Protein AF-A0AAW7FDL4-F1 (afdb_monomer)

Sequence (243 aa):
MKHLFMLPESLPLTRLAEEAHDAKARLVRAKDTLAQLASRPTPQVPAEYEKHTRALKAAQTGMQHASLAARRLALRQIPTALLTDTGLLSDTEYAEFERLTQPFNLCFICHAWHALNGFAAAQGVMVWLPDLHPRNVVALNRKALQAVFSNIPYKIREGRRVLSELTRHRLPLEERFGGWRPADYADALKRFPPVIRDDMRQKMNGVALILTPDSVTDSDVLSEIPQKKIVSALPTGTTVTQN

Mean predicted aligned error: 7.91 Å

Nearest PDB structures (foldseek):
  4j2c-assembly2_C  TM=4.299E-01  e=2.473E+00  Homo sapiens
  1lvf-assembly1_A  TM=3.954E-01  e=2.609E+00  Rattus norvegicus
  5f5p-assembly1_A  TM=4.008E-01  e=2.903E+00  Homo sapiens
  7pub-assembly1_Cv  TM=4.309E-01  e=3.792E+00  Trypanosoma brucei brucei

Solvent-accessible surface area (backbone atoms only — not comparable to full-atom values): 13547 Å² total; per-residue (Å²): 77,40,51,82,42,78,39,81,77,50,73,74,60,49,53,52,25,51,54,45,49,53,31,51,54,47,32,51,53,27,49,51,54,35,52,59,56,68,71,48,82,81,56,86,52,68,72,55,29,54,52,48,52,53,50,47,52,52,31,50,52,49,30,29,50,30,30,33,56,34,48,49,65,47,44,56,70,51,63,68,90,77,65,75,72,39,59,83,78,50,73,70,43,54,52,47,49,70,66,48,43,85,63,37,65,26,32,59,68,60,42,27,70,77,34,24,75,34,72,40,20,60,51,21,40,31,22,55,41,71,91,50,39,68,67,54,52,54,52,50,46,48,54,22,48,53,22,50,77,40,95,44,71,69,44,22,52,51,12,51,50,52,52,54,57,56,58,59,33,20,57,69,29,36,78,73,70,74,47,35,54,30,42,61,57,42,53,54,54,66,75,44,58,74,75,59,37,52,60,48,49,60,73,43,60,28,59,43,79,44,67,40,73,86,28,58,91,54,75,73,60,72,38,59,60,68,72,70,81,77,73,77,78,74,80,78,80,81,83,80,77,90,131

Structure (mmCIF, N/CA/C/O backbone):
data_AF-A0AAW7FDL4-F1
#
_entry.id   AF-A0AAW7FDL4-F1
#
loop_
_atom_site.group_PDB
_atom_site.id
_atom_site.type_symbol
_atom_site.label_atom_id
_atom_site.label_alt_id
_atom_site.label_comp_id
_atom_site.label_asym_id
_atom_site.label_entity_id
_atom_site.label_seq_id
_atom_site.pdbx_PDB_ins_code
_atom_site.Cartn_x
_atom_site.Cartn_y
_atom_site.Cartn_z
_atom_site.occupancy
_atom_site.B_iso_or_equiv
_atom_site.auth_seq_id
_atom_site.auth_comp_id
_atom_site.auth_asym_id
_atom_site.auth_atom_id
_atom_site.pdbx_PDB_model_num
ATOM 1 N N . MET A 1 1 ? 4.732 11.067 8.398 1.00 63.66 1 MET A N 1
ATOM 2 C CA . MET A 1 1 ? 4.148 10.225 9.461 1.00 63.66 1 MET A CA 1
ATOM 3 C C . MET A 1 1 ? 5.246 9.717 10.369 1.00 63.66 1 MET A C 1
ATOM 5 O O . MET A 1 1 ? 6.298 9.349 9.852 1.00 63.66 1 MET A O 1
ATOM 9 N N . LYS A 1 2 ? 4.996 9.670 11.683 1.00 77.81 2 LYS A N 1
ATOM 10 C CA . LYS A 1 2 ? 5.900 9.015 12.633 1.00 77.81 2 LYS A CA 1
ATOM 11 C C . LYS A 1 2 ? 5.858 7.490 12.439 1.00 77.81 2 LYS A C 1
ATOM 13 O O . LYS A 1 2 ? 4.811 6.866 12.617 1.00 77.81 2 LYS A O 1
ATOM 18 N N . HIS A 1 3 ? 6.987 6.896 12.059 1.00 79.00 3 HIS A N 1
ATOM 19 C CA . HIS A 1 3 ? 7.156 5.446 11.980 1.00 79.00 3 HIS A CA 1
ATOM 20 C C . HIS A 1 3 ? 7.884 4.982 13.243 1.00 79.00 3 HIS A C 1
ATOM 22 O O . HIS A 1 3 ? 9.109 4.967 13.302 1.00 79.00 3 HIS A O 1
ATOM 28 N N . LEU A 1 4 ? 7.107 4.740 14.298 1.00 85.69 4 LEU A N 1
ATOM 29 C CA . LEU A 1 4 ? 7.624 4.451 15.640 1.00 85.69 4 LEU A CA 1
ATOM 30 C C . LEU A 1 4 ? 7.908 2.962 15.855 1.00 85.69 4 LEU A C 1
ATOM 32 O O . LEU A 1 4 ? 8.640 2.609 16.772 1.00 85.69 4 LEU A O 1
ATOM 36 N N . PHE A 1 5 ? 7.317 2.099 15.031 1.00 87.56 5 PHE A N 1
ATOM 37 C CA . PHE A 1 5 ? 7.383 0.657 15.207 1.00 87.56 5 PHE A CA 1
ATOM 38 C C . PHE A 1 5 ? 8.380 0.073 14.221 1.00 87.56 5 PHE A C 1
ATOM 40 O O . PHE A 1 5 ? 8.205 0.199 13.010 1.00 87.56 5 PHE A O 1
ATOM 47 N N . MET A 1 6 ? 9.412 -0.578 14.743 1.00 90.25 6 MET A N 1
ATOM 48 C CA . MET A 1 6 ? 10.355 -1.336 13.937 1.00 90.25 6 MET A CA 1
ATOM 49 C C . MET A 1 6 ? 9.836 -2.763 13.784 1.00 90.25 6 MET A C 1
ATOM 51 O O . MET A 1 6 ? 9.548 -3.434 14.774 1.00 90.25 6 MET A O 1
ATOM 55 N N . LEU A 1 7 ? 9.736 -3.227 12.544 1.00 88.44 7 LEU A N 1
ATOM 56 C CA . LEU A 1 7 ? 9.449 -4.614 12.224 1.00 88.44 7 LEU A CA 1
ATOM 57 C C . LEU A 1 7 ? 10.695 -5.215 11.552 1.00 88.44 7 LEU A C 1
ATOM 59 O O . LEU A 1 7 ? 10.978 -4.868 10.400 1.00 88.44 7 LEU A O 1
ATOM 63 N N . PRO A 1 8 ? 11.465 -6.066 12.259 1.00 83.56 8 PRO A N 1
ATOM 64 C CA . PRO A 1 8 ? 12.713 -6.609 11.725 1.00 83.56 8 PRO A CA 1
ATOM 65 C C . PRO A 1 8 ? 12.451 -7.564 10.559 1.00 83.56 8 PRO A C 1
ATOM 67 O O . PRO A 1 8 ? 13.169 -7.535 9.566 1.00 83.56 8 PRO A O 1
ATOM 70 N N . GLU A 1 9 ? 11.374 -8.348 10.644 1.00 82.56 9 GLU A N 1
ATOM 71 C CA . GLU A 1 9 ? 11.020 -9.348 9.644 1.00 82.56 9 GLU A CA 1
ATOM 72 C C . GLU A 1 9 ? 9.544 -9.264 9.267 1.00 82.56 9 GLU A C 1
ATOM 74 O O . GLU A 1 9 ? 8.652 -9.158 10.111 1.00 82.56 9 GLU A O 1
ATOM 79 N N . SER A 1 10 ? 9.274 -9.332 7.966 1.00 85.62 10 SER A N 1
ATOM 80 C CA . SER A 1 10 ? 7.922 -9.398 7.427 1.00 85.62 10 SER A CA 1
ATOM 81 C C . SER A 1 10 ? 7.976 -9.954 6.018 1.00 85.62 10 SER A C 1
ATOM 83 O O . SER A 1 10 ? 8.300 -9.226 5.086 1.00 85.62 10 SER A O 1
ATOM 85 N N . LEU A 1 11 ? 7.631 -11.232 5.845 1.00 83.50 11 LEU A N 1
ATOM 86 C CA . LEU A 1 11 ? 7.670 -11.888 4.534 1.00 83.50 11 LEU A CA 1
ATOM 87 C C . LEU A 1 11 ? 6.964 -11.077 3.422 1.00 83.50 11 LEU A C 1
ATOM 89 O O . LEU A 1 11 ? 7.566 -10.912 2.363 1.00 83.50 11 LEU A O 1
ATOM 93 N N . PRO A 1 12 ? 5.753 -10.510 3.624 1.00 85.00 12 PRO A N 1
ATOM 94 C CA . PRO A 1 12 ? 5.108 -9.700 2.588 1.00 85.00 12 PRO A CA 1
ATOM 95 C C . PRO A 1 12 ? 5.883 -8.428 2.224 1.00 85.00 12 PRO A C 1
ATOM 97 O O . PRO A 1 12 ? 5.925 -8.054 1.057 1.00 85.00 12 PRO A O 1
ATOM 100 N N . LEU A 1 13 ? 6.493 -7.755 3.207 1.00 89.25 13 LEU A N 1
ATOM 101 C CA . LEU A 1 13 ? 7.270 -6.540 2.950 1.00 89.25 13 LEU A CA 1
ATOM 102 C C . LEU A 1 13 ? 8.640 -6.865 2.350 1.00 89.25 13 LEU A C 1
ATOM 104 O O . LEU A 1 13 ? 9.111 -6.112 1.506 1.00 89.25 13 LEU A O 1
ATOM 108 N N . THR A 1 14 ? 9.247 -7.991 2.733 1.00 91.31 14 THR A N 1
ATOM 109 C CA . THR A 1 14 ? 10.491 -8.494 2.139 1.00 91.31 14 THR A CA 1
ATOM 110 C C . THR A 1 14 ? 10.294 -8.830 0.666 1.00 91.31 14 THR A C 1
ATOM 112 O O . THR A 1 14 ? 11.027 -8.299 -0.157 1.00 91.31 14 THR A O 1
ATOM 115 N N . ARG A 1 15 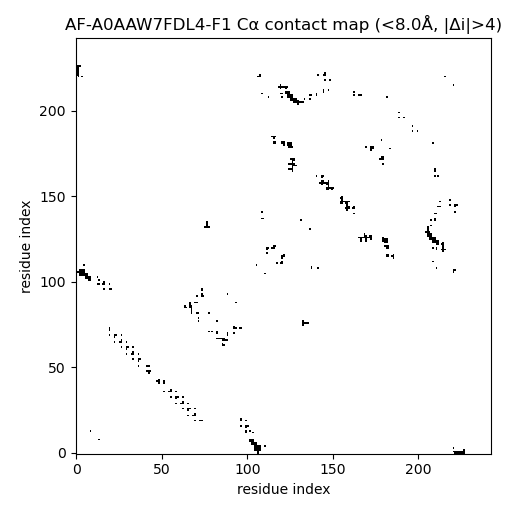? 9.248 -9.592 0.310 1.00 90.19 15 ARG A N 1
ATOM 116 C CA . ARG A 1 15 ? 8.919 -9.878 -1.099 1.00 90.19 15 ARG A CA 1
ATOM 117 C C . ARG A 1 15 ? 8.702 -8.592 -1.902 1.00 90.19 15 ARG A C 1
ATOM 119 O O . ARG A 1 15 ? 9.244 -8.437 -2.988 1.00 90.19 15 ARG A O 1
ATOM 126 N N . LEU A 1 16 ? 7.966 -7.630 -1.340 1.00 91.19 16 LEU A N 1
ATOM 127 C CA . LEU A 1 16 ? 7.751 -6.332 -1.986 1.00 91.19 16 LEU A CA 1
ATOM 128 C C . LEU A 1 16 ? 9.061 -5.537 -2.165 1.00 91.19 16 LEU A C 1
ATOM 130 O O . LEU A 1 16 ? 9.231 -4.850 -3.171 1.00 91.19 16 LEU A O 1
ATOM 134 N N . ALA A 1 17 ? 9.976 -5.605 -1.196 1.00 92.50 17 ALA A N 1
ATOM 135 C CA . ALA A 1 17 ? 11.291 -4.976 -1.280 1.00 92.50 17 ALA A CA 1
ATOM 136 C C . ALA A 1 17 ? 12.174 -5.626 -2.358 1.00 92.50 17 ALA A C 1
ATOM 138 O O . ALA A 1 17 ? 12.810 -4.911 -3.131 1.00 92.50 17 ALA A O 1
ATOM 139 N N . GLU A 1 18 ? 12.167 -6.956 -2.452 1.00 93.88 18 GLU A N 1
ATOM 140 C CA . GLU A 1 18 ? 12.860 -7.720 -3.499 1.00 93.88 18 GLU A CA 1
ATOM 141 C C . GLU A 1 18 ? 12.319 -7.365 -4.892 1.00 93.88 18 GLU A C 1
ATOM 143 O O . GLU A 1 18 ? 13.086 -6.985 -5.776 1.00 93.88 18 GLU A O 1
ATOM 148 N N . GLU A 1 19 ? 10.993 -7.356 -5.072 1.00 93.94 19 GLU A N 1
ATOM 149 C CA . GLU A 1 19 ? 10.355 -6.951 -6.332 1.00 93.94 19 GLU A CA 1
ATOM 150 C C . GLU A 1 19 ? 10.724 -5.515 -6.742 1.00 93.94 19 GLU A C 1
ATOM 152 O O . GLU A 1 19 ? 10.989 -5.239 -7.918 1.00 93.94 19 GLU A O 1
ATOM 157 N N . ALA A 1 20 ? 10.761 -4.591 -5.776 1.00 93.25 20 ALA A N 1
ATOM 158 C CA . ALA A 1 20 ? 11.174 -3.210 -6.003 1.00 93.25 20 ALA A CA 1
ATOM 159 C C . ALA A 1 20 ? 12.659 -3.110 -6.392 1.00 93.25 20 ALA A C 1
ATOM 161 O O . ALA A 1 20 ? 13.004 -2.362 -7.313 1.00 93.25 20 ALA A O 1
ATOM 162 N N . HIS A 1 21 ? 13.531 -3.882 -5.738 1.00 93.56 21 HIS A N 1
ATOM 163 C CA . HIS A 1 21 ? 14.952 -3.957 -6.069 1.00 93.56 21 HIS A CA 1
ATOM 164 C C . HIS A 1 21 ? 15.166 -4.480 -7.496 1.00 93.56 21 HIS A C 1
ATOM 166 O O . HIS A 1 21 ? 15.862 -3.844 -8.292 1.00 93.56 21 HIS A O 1
ATOM 172 N N . ASP A 1 22 ? 14.487 -5.565 -7.864 1.00 94.69 22 ASP A N 1
ATOM 173 C CA . ASP A 1 22 ? 14.553 -6.157 -9.201 1.00 94.69 22 ASP A CA 1
ATOM 174 C C . ASP A 1 22 ? 14.022 -5.217 -10.285 1.00 94.69 22 ASP A C 1
ATOM 176 O O . ASP A 1 22 ? 14.566 -5.139 -11.393 1.00 94.69 22 ASP A O 1
ATOM 180 N N . ALA A 1 23 ? 12.946 -4.482 -9.997 1.00 94.19 23 ALA A N 1
ATOM 181 C CA . ALA A 1 23 ? 12.422 -3.465 -10.901 1.00 94.19 23 ALA A CA 1
ATOM 182 C C . ALA A 1 23 ? 13.422 -2.318 -11.103 1.00 94.19 23 ALA A C 1
ATOM 184 O O . ALA A 1 23 ? 13.685 -1.936 -12.246 1.00 94.19 23 ALA A O 1
ATOM 185 N N . LYS A 1 24 ? 14.046 -1.826 -10.024 1.00 93.31 24 LYS A N 1
ATOM 186 C CA . LYS A 1 24 ? 15.094 -0.796 -10.089 1.00 93.31 24 LYS A CA 1
ATOM 187 C C . LYS A 1 24 ? 16.304 -1.285 -10.891 1.00 93.31 24 LYS A C 1
ATOM 189 O O . LYS A 1 24 ? 16.768 -0.578 -11.783 1.00 93.31 24 LYS A O 1
ATOM 194 N N . ALA A 1 25 ? 16.766 -2.511 -10.654 1.00 94.44 25 ALA A N 1
ATOM 195 C CA . ALA A 1 25 ? 17.880 -3.107 -11.389 1.00 94.44 25 ALA A CA 1
ATOM 196 C C . ALA A 1 25 ? 17.568 -3.300 -12.885 1.00 94.44 25 ALA A C 1
ATOM 198 O O . ALA A 1 25 ? 18.431 -3.088 -13.739 1.00 94.44 25 ALA A O 1
ATOM 199 N N . ARG A 1 26 ? 16.335 -3.691 -13.239 1.00 95.50 26 ARG A N 1
ATOM 200 C CA . ARG A 1 26 ? 15.886 -3.759 -14.643 1.00 95.50 26 ARG A CA 1
ATOM 201 C C . ARG A 1 26 ? 15.851 -2.382 -15.300 1.00 95.50 26 ARG A C 1
ATOM 203 O O . ARG A 1 26 ? 16.310 -2.249 -16.431 1.00 95.50 26 ARG A O 1
ATOM 210 N N . LEU A 1 27 ? 15.355 -1.370 -14.592 1.00 94.88 27 LEU A N 1
ATOM 211 C CA . LEU A 1 27 ? 15.287 0.001 -15.090 1.00 94.88 27 LEU A CA 1
ATOM 212 C C . LEU A 1 27 ? 16.680 0.580 -15.368 1.00 94.88 27 LEU A C 1
ATOM 214 O O . LEU A 1 27 ? 16.898 1.147 -16.437 1.00 94.88 27 LEU A O 1
ATOM 218 N N . VAL A 1 28 ? 17.631 0.385 -14.448 1.00 94.88 28 VAL A N 1
ATOM 219 C CA . VAL A 1 28 ? 19.031 0.809 -14.626 1.00 94.88 28 VAL A CA 1
ATOM 220 C C . VAL A 1 28 ? 19.650 0.120 -15.842 1.00 94.88 28 VAL A C 1
ATOM 222 O O . VAL A 1 28 ? 20.127 0.801 -16.743 1.00 94.88 28 VAL A O 1
ATOM 225 N N . ARG A 1 29 ? 19.532 -1.211 -15.950 1.00 96.56 29 ARG A N 1
ATOM 226 C CA . ARG A 1 29 ? 20.051 -1.956 -17.112 1.00 96.56 29 ARG A CA 1
ATOM 227 C C . ARG A 1 29 ? 19.461 -1.475 -18.439 1.00 96.56 29 ARG A C 1
ATOM 229 O O . ARG A 1 29 ? 20.189 -1.344 -19.422 1.00 96.56 29 ARG A O 1
ATOM 236 N N . ALA A 1 30 ? 18.155 -1.208 -18.483 1.00 96.56 30 ALA A N 1
ATOM 237 C CA . ALA A 1 30 ? 17.497 -0.706 -19.686 1.00 96.56 30 ALA A CA 1
ATOM 238 C C . ALA A 1 30 ? 17.975 0.710 -20.052 1.00 96.56 30 ALA A C 1
ATOM 240 O O . ALA A 1 30 ? 18.230 0.987 -21.225 1.00 96.56 30 ALA A O 1
ATOM 241 N N . LYS A 1 31 ? 18.153 1.582 -19.051 1.00 95.56 31 LYS A N 1
ATOM 242 C CA . LYS A 1 31 ? 18.704 2.931 -19.226 1.00 95.56 31 LYS A CA 1
ATOM 243 C C . LYS A 1 31 ? 20.130 2.885 -19.778 1.00 95.56 31 LYS A C 1
ATOM 245 O O . LYS A 1 31 ? 20.410 3.574 -20.756 1.00 95.56 31 LYS A O 1
ATOM 250 N N . ASP A 1 32 ? 20.992 2.052 -19.204 1.00 96.31 32 ASP A N 1
ATOM 251 C CA . ASP A 1 32 ? 22.391 1.924 -19.624 1.00 96.31 32 ASP A CA 1
ATOM 252 C C . ASP A 1 32 ? 22.498 1.353 -21.042 1.00 96.31 32 ASP A C 1
ATOM 254 O O . ASP A 1 32 ? 23.247 1.870 -21.867 1.00 96.31 32 ASP A O 1
ATOM 258 N N . THR A 1 33 ? 21.681 0.344 -21.366 1.00 96.19 33 THR A N 1
ATOM 259 C CA . THR A 1 33 ? 21.614 -0.238 -22.717 1.00 96.19 33 THR A CA 1
ATOM 260 C C . THR A 1 33 ? 21.207 0.808 -23.754 1.00 96.19 33 THR A C 1
ATOM 262 O O . THR A 1 33 ? 21.826 0.915 -24.815 1.00 96.19 33 THR A O 1
ATOM 265 N N . LEU A 1 34 ? 20.179 1.607 -23.450 1.00 96.25 34 LEU A N 1
ATOM 266 C CA . LEU A 1 34 ? 19.726 2.677 -24.333 1.00 96.25 34 LEU A CA 1
ATOM 267 C C . LEU A 1 34 ? 20.800 3.761 -24.494 1.00 96.25 34 LEU A C 1
ATOM 269 O O . LEU A 1 34 ? 21.079 4.170 -25.619 1.00 96.25 34 LEU A O 1
ATOM 273 N N . ALA A 1 35 ? 21.436 4.186 -23.399 1.00 95.44 35 ALA A N 1
ATOM 274 C CA . ALA A 1 35 ? 22.507 5.179 -23.426 1.00 95.44 35 ALA A CA 1
ATOM 275 C C . ALA A 1 35 ? 23.718 4.699 -24.243 1.00 95.44 35 ALA A C 1
ATOM 277 O O . ALA A 1 35 ? 24.251 5.453 -25.055 1.00 95.44 35 ALA A O 1
ATOM 278 N N . GLN A 1 36 ? 24.113 3.431 -24.088 1.00 95.44 36 GLN A N 1
ATOM 279 C CA . GLN A 1 36 ? 25.215 2.830 -24.837 1.00 95.44 36 GLN A CA 1
ATOM 280 C C . GLN A 1 36 ? 24.919 2.737 -26.340 1.00 95.44 36 GLN A C 1
ATOM 282 O O . GLN A 1 36 ? 25.821 2.907 -27.154 1.00 95.44 36 GLN A O 1
ATOM 287 N N . LEU A 1 37 ? 23.681 2.432 -26.738 1.00 93.88 37 LEU A N 1
ATOM 288 C CA . LEU A 1 37 ? 23.308 2.376 -28.156 1.00 93.88 37 LEU A CA 1
ATOM 289 C C . LEU A 1 37 ? 23.162 3.769 -28.775 1.00 93.88 37 LEU A C 1
ATOM 291 O O . LEU A 1 37 ? 23.524 3.948 -29.938 1.00 93.88 37 LEU A O 1
ATOM 295 N N . ALA A 1 38 ? 22.668 4.736 -28.001 1.00 92.88 38 ALA A N 1
ATOM 296 C CA . ALA A 1 38 ? 22.508 6.123 -28.427 1.00 92.88 38 ALA A CA 1
ATOM 297 C C . ALA A 1 38 ? 23.847 6.865 -28.567 1.00 92.88 38 ALA A C 1
ATOM 299 O O . ALA A 1 38 ? 23.942 7.787 -29.370 1.00 92.88 38 ALA A O 1
ATOM 300 N N . SER A 1 39 ? 24.881 6.470 -27.816 1.00 94.19 39 SER A N 1
ATOM 301 C CA . SER A 1 39 ? 26.219 7.069 -27.913 1.00 94.19 39 SER A CA 1
ATOM 302 C C . SER A 1 39 ? 27.065 6.524 -29.067 1.00 94.19 39 SER A C 1
ATOM 304 O O . SER A 1 39 ? 28.084 7.123 -29.410 1.00 94.19 39 SER A O 1
ATOM 306 N N . ARG A 1 40 ? 26.673 5.396 -29.677 1.00 92.00 40 ARG A N 1
ATOM 307 C CA . ARG A 1 40 ? 27.376 4.842 -30.842 1.00 92.00 40 ARG A CA 1
ATOM 308 C C . ARG A 1 40 ? 27.141 5.723 -32.072 1.00 92.00 40 ARG A C 1
ATOM 310 O O . ARG A 1 40 ? 26.005 6.140 -32.295 1.00 92.00 40 ARG A O 1
ATOM 317 N N . PRO A 1 41 ? 28.171 5.953 -32.905 1.00 90.06 41 PRO A N 1
ATOM 318 C CA . PRO A 1 41 ? 27.993 6.670 -34.158 1.00 90.06 41 PRO A CA 1
ATOM 319 C C . PRO A 1 41 ? 27.018 5.915 -35.067 1.00 90.06 41 PRO A C 1
ATOM 321 O O . PRO A 1 41 ? 27.071 4.687 -35.171 1.00 90.06 41 PRO A O 1
ATOM 324 N N . THR A 1 42 ? 26.131 6.658 -35.724 1.00 89.31 42 THR A N 1
ATOM 325 C CA . THR A 1 42 ? 25.159 6.101 -36.668 1.00 89.31 42 THR A CA 1
ATOM 326 C C . THR A 1 42 ? 25.893 5.508 -37.878 1.00 89.31 42 THR A C 1
ATOM 328 O O . THR A 1 42 ? 26.617 6.247 -38.553 1.00 89.31 42 THR A O 1
ATOM 331 N N . PRO A 1 43 ? 25.731 4.206 -38.185 1.00 91.12 43 PRO A N 1
ATOM 332 C CA . PRO A 1 43 ? 26.375 3.593 -39.344 1.00 91.12 43 PRO A CA 1
ATOM 333 C C . PRO A 1 43 ? 25.895 4.225 -40.654 1.00 91.12 43 PRO A C 1
ATOM 335 O O . PRO A 1 43 ? 24.708 4.513 -40.800 1.00 91.12 43 PRO A O 1
ATOM 338 N N . GLN A 1 44 ? 26.802 4.405 -41.618 1.00 89.56 44 GLN A N 1
ATOM 339 C CA . GLN A 1 44 ? 26.454 4.899 -42.960 1.00 89.56 44 GLN A CA 1
ATOM 340 C C . GLN A 1 44 ? 26.073 3.771 -43.933 1.00 89.56 44 GLN A C 1
ATOM 342 O O . GLN A 1 44 ? 25.412 4.019 -44.939 1.00 89.56 44 GLN A O 1
ATOM 347 N N . VAL A 1 45 ? 26.465 2.526 -43.638 1.00 94.38 45 VAL A N 1
ATOM 348 C CA . VAL A 1 45 ? 26.125 1.354 -44.456 1.00 94.38 45 VAL A CA 1
ATOM 349 C C . VAL A 1 45 ? 24.639 1.013 -44.264 1.00 94.38 45 VAL A C 1
ATOM 351 O O . VAL A 1 45 ? 24.235 0.785 -43.122 1.00 94.38 45 VAL A O 1
ATOM 354 N N . PRO A 1 46 ? 23.820 0.900 -45.333 1.00 90.50 46 PRO A N 1
ATOM 355 C CA . PRO A 1 46 ? 22.368 0.718 -45.210 1.00 90.50 46 PRO A CA 1
ATOM 356 C C . PRO A 1 46 ? 21.940 -0.476 -44.340 1.00 90.50 46 PRO A C 1
ATOM 358 O O . PRO A 1 46 ? 21.081 -0.339 -43.471 1.00 90.50 46 PRO A O 1
ATOM 361 N N . ALA A 1 47 ? 22.585 -1.636 -44.502 1.00 91.44 47 ALA A N 1
ATOM 362 C CA . ALA A 1 47 ? 22.270 -2.832 -43.716 1.00 91.44 47 ALA A CA 1
ATOM 363 C C . ALA A 1 47 ? 22.610 -2.672 -42.219 1.00 91.44 47 ALA A C 1
ATOM 365 O O . ALA A 1 47 ? 21.872 -3.135 -41.344 1.00 91.44 47 ALA A O 1
ATOM 366 N N . GLU A 1 48 ? 23.717 -1.997 -41.904 1.00 91.12 48 GLU A N 1
ATOM 367 C CA . GLU A 1 48 ? 24.127 -1.729 -40.521 1.00 91.12 48 GLU A CA 1
ATOM 368 C C . GLU A 1 48 ? 23.273 -0.633 -39.879 1.00 91.12 48 GLU A C 1
ATOM 370 O O . GLU A 1 48 ? 22.940 -0.730 -38.696 1.00 91.12 48 GLU A O 1
ATOM 375 N N . TYR A 1 49 ? 22.864 0.364 -40.665 1.00 92.44 49 TYR A N 1
ATOM 376 C CA . TYR A 1 49 ? 21.928 1.408 -40.265 1.00 92.44 49 TYR A CA 1
ATOM 377 C C . TYR A 1 49 ? 20.572 0.817 -39.866 1.00 92.44 49 TYR A C 1
ATOM 379 O O . TYR A 1 49 ? 20.054 1.107 -38.785 1.00 92.44 49 TYR A O 1
ATOM 387 N N . GLU A 1 50 ? 20.009 -0.077 -40.684 1.00 93.94 50 GLU A N 1
ATOM 388 C CA . GLU A 1 50 ? 18.766 -0.774 -40.343 1.00 93.94 50 GLU A CA 1
ATOM 389 C C . GLU A 1 50 ? 18.897 -1.596 -39.057 1.00 93.94 50 GLU A C 1
ATOM 391 O O . GLU A 1 50 ? 18.006 -1.589 -38.205 1.00 93.94 50 GLU A O 1
ATOM 396 N N . LYS A 1 51 ? 20.020 -2.296 -38.875 1.00 94.12 51 LYS A N 1
ATOM 397 C CA . LYS A 1 51 ? 20.270 -3.071 -37.655 1.00 94.12 51 LYS A CA 1
ATOM 398 C C . LYS A 1 51 ? 20.380 -2.166 -36.425 1.00 94.12 51 LYS A C 1
ATOM 400 O O . LYS A 1 51 ? 19.798 -2.482 -35.386 1.00 94.12 51 LYS A O 1
ATOM 405 N N . HIS A 1 52 ? 21.103 -1.051 -36.536 1.00 93.06 52 HIS A N 1
ATOM 406 C CA . HIS A 1 52 ? 21.276 -0.074 -35.457 1.00 93.06 52 HIS A CA 1
ATOM 407 C C . HIS A 1 52 ? 19.950 0.579 -35.068 1.00 93.06 52 HIS A C 1
ATOM 409 O O . HIS A 1 52 ? 19.596 0.569 -33.891 1.00 93.06 52 HIS A O 1
ATOM 415 N N . THR A 1 53 ? 19.165 1.045 -36.039 1.00 94.06 53 THR A N 1
ATOM 416 C CA . THR A 1 53 ? 17.851 1.662 -35.790 1.00 94.06 53 THR A CA 1
ATOM 417 C C . THR A 1 53 ? 16.855 0.684 -35.166 1.00 94.06 53 THR A C 1
ATOM 419 O O . THR A 1 53 ? 16.159 1.043 -34.213 1.00 94.06 53 THR A O 1
ATOM 422 N N . ARG A 1 54 ? 16.819 -0.579 -35.621 1.00 95.88 54 ARG A N 1
ATOM 423 C CA . ARG A 1 54 ? 16.009 -1.637 -34.987 1.00 95.88 54 ARG A CA 1
ATOM 424 C C . ARG A 1 54 ? 16.440 -1.889 -33.542 1.00 95.88 54 ARG A C 1
ATOM 426 O O . ARG A 1 54 ? 15.581 -1.983 -32.666 1.00 95.88 54 ARG A O 1
ATOM 433 N N . ALA A 1 55 ? 17.745 -1.962 -33.278 1.00 95.94 55 ALA A N 1
ATOM 434 C CA . ALA A 1 55 ? 18.276 -2.147 -31.928 1.00 95.94 55 ALA A CA 1
ATOM 435 C C . ALA A 1 55 ? 17.961 -0.953 -31.010 1.00 95.94 55 ALA A C 1
ATOM 437 O O . ALA A 1 55 ? 17.545 -1.154 -29.870 1.00 95.94 55 ALA A O 1
ATOM 438 N N . LEU A 1 56 ? 18.091 0.279 -31.513 1.00 96.38 56 LEU A N 1
ATOM 439 C CA . LEU A 1 56 ? 17.747 1.499 -30.782 1.00 96.38 56 LEU A CA 1
ATOM 440 C C . LEU A 1 56 ? 16.257 1.517 -30.415 1.00 96.38 56 LEU A C 1
ATOM 442 O O . LEU A 1 56 ? 15.913 1.742 -29.256 1.00 96.38 56 LEU A O 1
ATOM 446 N N . LYS A 1 57 ? 15.376 1.211 -31.376 1.00 96.44 57 LYS A N 1
ATOM 447 C CA . LYS A 1 57 ? 13.927 1.131 -31.144 1.00 96.44 57 LYS A CA 1
ATOM 448 C C . LYS A 1 57 ? 13.583 0.061 -30.107 1.00 96.44 57 LYS A C 1
ATOM 450 O O . LYS A 1 57 ? 12.804 0.321 -29.196 1.00 96.44 57 LYS A O 1
ATOM 455 N N . ALA A 1 58 ? 14.196 -1.120 -30.200 1.00 96.88 58 ALA A N 1
ATOM 456 C CA . ALA A 1 58 ? 14.002 -2.186 -29.220 1.00 96.88 58 ALA A CA 1
ATOM 457 C C . ALA A 1 58 ? 14.461 -1.767 -27.811 1.00 96.88 58 ALA A C 1
ATOM 459 O O . ALA A 1 58 ? 13.756 -2.028 -26.837 1.00 96.88 58 ALA A O 1
ATOM 460 N N . ALA A 1 59 ? 15.596 -1.071 -27.695 1.00 96.88 59 ALA A N 1
ATOM 461 C CA . ALA A 1 59 ? 16.086 -0.551 -26.420 1.00 96.88 59 ALA A CA 1
ATOM 462 C C . ALA A 1 59 ? 15.166 0.534 -25.833 1.00 96.88 59 ALA A C 1
ATOM 464 O O . ALA A 1 59 ? 14.912 0.530 -24.629 1.00 96.88 59 ALA A O 1
ATOM 465 N N . GLN A 1 60 ? 14.608 1.416 -26.670 1.00 96.81 60 GLN A N 1
ATOM 466 C CA . GLN A 1 60 ? 13.606 2.404 -26.252 1.00 96.81 60 GLN A CA 1
ATOM 467 C C . GLN A 1 60 ? 12.343 1.726 -25.711 1.00 96.81 60 GLN A C 1
ATOM 469 O O . GLN A 1 60 ? 11.897 2.049 -24.613 1.00 96.81 60 GLN A O 1
ATOM 474 N N . THR A 1 61 ? 11.798 0.746 -26.435 1.00 96.31 61 THR A N 1
ATOM 475 C CA . THR A 1 61 ? 10.631 -0.025 -25.982 1.00 96.31 61 THR A CA 1
ATOM 476 C C . THR A 1 61 ? 10.932 -0.804 -24.697 1.00 96.31 61 THR A C 1
ATOM 478 O O . THR A 1 61 ? 10.126 -0.804 -23.769 1.00 96.31 61 THR A O 1
ATOM 481 N N . GLY A 1 62 ? 12.119 -1.408 -24.582 1.00 96.44 62 GLY A N 1
ATOM 482 C CA . GLY A 1 62 ? 12.563 -2.074 -23.355 1.00 96.44 62 GLY A CA 1
ATOM 483 C C . GLY A 1 62 ? 12.629 -1.126 -22.153 1.00 96.44 62 GLY A C 1
ATOM 484 O O . GLY A 1 62 ? 12.161 -1.474 -21.069 1.00 96.44 62 GLY A O 1
ATOM 485 N N . MET A 1 63 ? 13.140 0.092 -22.353 1.00 96.94 63 MET A N 1
ATOM 486 C CA . MET A 1 63 ? 13.156 1.141 -21.332 1.00 96.94 63 MET A CA 1
ATOM 487 C C . MET A 1 63 ? 11.737 1.560 -20.930 1.00 96.94 63 MET A C 1
ATOM 489 O O . MET A 1 63 ? 11.436 1.591 -19.740 1.00 96.94 63 MET A O 1
ATOM 493 N N . GLN A 1 64 ? 10.842 1.780 -21.896 1.00 96.69 64 GLN A N 1
ATOM 494 C CA . GLN A 1 64 ? 9.436 2.115 -21.641 1.00 96.69 64 GLN A CA 1
ATOM 495 C C . GLN A 1 64 ? 8.726 1.040 -20.804 1.00 96.69 64 GLN A C 1
ATOM 497 O O . GLN A 1 64 ? 8.033 1.361 -19.836 1.00 96.69 64 GLN A O 1
ATOM 502 N N . HIS A 1 65 ? 8.930 -0.241 -21.126 1.00 96.19 65 HIS A N 1
ATOM 503 C CA . HIS A 1 65 ? 8.370 -1.350 -20.352 1.00 96.19 65 HIS A CA 1
ATOM 504 C C . HIS A 1 65 ? 8.948 -1.429 -18.936 1.00 96.19 65 HIS A C 1
ATOM 506 O O . HIS A 1 65 ? 8.193 -1.634 -17.982 1.00 96.19 65 HIS A O 1
ATOM 512 N N . ALA A 1 66 ? 10.264 -1.249 -18.782 1.00 96.62 66 ALA A N 1
ATOM 513 C CA . ALA A 1 66 ? 10.914 -1.252 -17.474 1.00 96.62 66 ALA A CA 1
ATOM 514 C C . ALA A 1 66 ? 10.415 -0.095 -16.592 1.00 96.62 66 ALA A C 1
ATOM 516 O O . ALA A 1 66 ? 10.089 -0.316 -15.424 1.00 96.62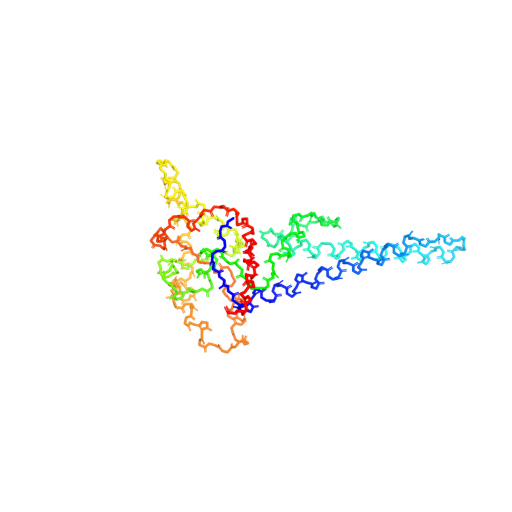 66 ALA A O 1
ATOM 517 N N . SER A 1 67 ? 10.285 1.108 -17.158 1.00 96.56 67 SER A N 1
ATOM 518 C CA . SER A 1 67 ? 9.732 2.279 -16.472 1.00 96.56 67 SER A CA 1
ATOM 519 C C . SER A 1 67 ? 8.297 2.045 -16.025 1.00 96.56 67 SER A C 1
ATOM 521 O O . SER A 1 67 ? 7.973 2.255 -14.859 1.00 96.56 67 SER A O 1
ATOM 523 N N . LEU A 1 68 ? 7.439 1.542 -16.916 1.00 95.94 68 LEU A N 1
ATOM 524 C CA . LEU A 1 68 ? 6.040 1.277 -16.593 1.00 95.94 68 LEU A CA 1
ATOM 525 C C . LEU A 1 68 ? 5.894 0.230 -15.477 1.00 95.94 68 LEU A C 1
ATOM 527 O O . LEU A 1 68 ? 5.081 0.397 -14.566 1.00 95.94 68 LEU A O 1
ATOM 531 N N . ALA A 1 69 ? 6.692 -0.840 -15.523 1.00 94.75 69 ALA A N 1
ATOM 532 C CA . ALA A 1 69 ? 6.704 -1.867 -14.486 1.00 94.75 69 ALA A CA 1
ATOM 533 C C . ALA A 1 69 ? 7.161 -1.305 -13.128 1.00 94.75 69 ALA A C 1
ATOM 535 O O . ALA A 1 69 ? 6.504 -1.538 -12.114 1.00 94.75 69 ALA A O 1
ATOM 536 N N . ALA A 1 70 ? 8.240 -0.515 -13.110 1.00 95.50 70 ALA A N 1
ATOM 537 C CA . ALA A 1 70 ? 8.732 0.137 -11.900 1.00 95.50 70 ALA A CA 1
ATOM 538 C C . ALA A 1 70 ? 7.702 1.133 -11.333 1.00 95.50 70 ALA A C 1
ATOM 540 O O . ALA A 1 70 ? 7.378 1.089 -10.145 1.00 95.50 70 ALA A O 1
ATOM 541 N N . ARG A 1 71 ? 7.099 1.968 -12.184 1.00 95.81 71 ARG A N 1
ATOM 542 C CA . ARG A 1 71 ? 6.041 2.916 -11.806 1.00 95.81 71 ARG A CA 1
ATOM 543 C C . ARG A 1 71 ? 4.849 2.231 -11.145 1.00 95.81 71 ARG A C 1
ATOM 545 O O . ARG A 1 71 ? 4.363 2.705 -10.121 1.00 95.81 71 ARG A O 1
ATOM 552 N N . ARG A 1 72 ? 4.404 1.090 -11.678 1.00 94.88 72 ARG A N 1
ATOM 553 C CA . ARG A 1 72 ? 3.304 0.303 -11.092 1.00 94.88 72 ARG A CA 1
ATOM 554 C C . ARG A 1 72 ? 3.614 -0.195 -9.681 1.00 94.88 72 ARG A C 1
ATOM 556 O O . ARG A 1 72 ? 2.715 -0.211 -8.849 1.00 94.88 72 ARG A O 1
ATOM 563 N N . LEU A 1 73 ? 4.868 -0.539 -9.385 1.00 94.00 73 LEU A N 1
ATOM 564 C CA . LEU A 1 73 ? 5.290 -0.915 -8.029 1.00 94.00 73 LEU A CA 1
ATOM 565 C C . LEU A 1 73 ? 5.381 0.299 -7.089 1.00 94.00 73 LEU A C 1
ATOM 567 O O . LEU A 1 73 ? 4.901 0.251 -5.949 1.00 94.00 73 LEU A O 1
ATOM 571 N N . ALA A 1 74 ? 5.957 1.406 -7.568 1.00 93.75 74 ALA A N 1
ATOM 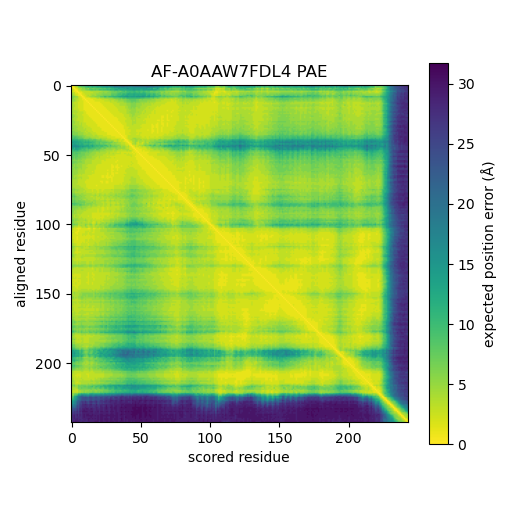572 C CA . ALA A 1 74 ? 6.076 2.647 -6.802 1.00 93.75 74 ALA A CA 1
ATOM 573 C C . ALA A 1 74 ? 4.696 3.221 -6.432 1.00 93.75 74 ALA A C 1
ATOM 575 O O . ALA A 1 74 ? 4.459 3.611 -5.288 1.00 93.75 74 ALA A O 1
ATOM 576 N N . LEU A 1 75 ? 3.760 3.198 -7.384 1.00 93.94 75 LEU A N 1
ATOM 577 C CA . LEU A 1 75 ? 2.404 3.731 -7.266 1.00 93.94 75 LEU A CA 1
ATOM 578 C C . LEU A 1 75 ? 1.342 2.638 -7.106 1.00 93.94 75 LEU A C 1
ATOM 580 O O . LEU A 1 75 ? 0.199 2.836 -7.502 1.00 93.94 75 LEU A O 1
ATOM 584 N N . ARG A 1 76 ? 1.688 1.508 -6.484 1.00 92.00 76 ARG A N 1
ATOM 585 C CA . ARG A 1 76 ? 0.807 0.336 -6.280 1.00 92.00 76 ARG A CA 1
ATOM 586 C C . ARG A 1 76 ? -0.571 0.634 -5.678 1.00 92.00 76 ARG A C 1
ATOM 588 O O . ARG A 1 76 ? -1.505 -0.135 -5.858 1.00 92.00 76 ARG A O 1
ATOM 595 N N . GLN A 1 77 ? -0.718 1.759 -4.976 1.00 91.81 77 GLN A N 1
ATOM 596 C CA . GLN A 1 77 ? -2.008 2.233 -4.470 1.00 91.81 77 GLN A CA 1
ATOM 597 C C . GLN A 1 77 ? -2.964 2.793 -5.533 1.00 91.81 77 GLN A C 1
ATOM 599 O O . GLN A 1 77 ? -4.114 3.089 -5.207 1.00 91.81 77 GLN A O 1
ATOM 604 N N . ILE A 1 78 ? -2.483 3.003 -6.756 1.00 92.75 78 ILE A N 1
ATOM 605 C CA . ILE A 1 78 ? -3.236 3.524 -7.893 1.00 92.75 78 ILE A CA 1
ATOM 606 C C . ILE A 1 78 ? -3.601 2.344 -8.805 1.00 92.75 78 ILE A C 1
ATOM 608 O O . ILE A 1 78 ? -2.729 1.525 -9.108 1.00 92.75 78 ILE A O 1
ATOM 612 N N . PRO A 1 79 ? -4.857 2.249 -9.279 1.00 90.19 79 PRO A N 1
ATOM 613 C CA . PRO A 1 79 ? -5.257 1.229 -10.240 1.00 90.19 79 PRO A CA 1
ATOM 614 C C . PRO A 1 79 ? -4.347 1.199 -11.471 1.00 90.19 79 PRO A C 1
ATOM 616 O O . PRO A 1 79 ? -4.084 2.229 -12.091 1.00 90.19 79 PRO A O 1
ATOM 619 N N . THR A 1 80 ? -3.915 0.002 -11.873 1.00 90.12 80 THR A N 1
ATOM 620 C CA . THR A 1 80 ? -2.975 -0.196 -12.988 1.00 90.12 80 THR A CA 1
ATOM 621 C C . THR A 1 80 ? -3.462 0.414 -14.305 1.00 90.12 80 THR A C 1
ATOM 623 O O . THR A 1 80 ? -2.644 0.885 -15.089 1.00 90.12 80 THR A O 1
ATOM 626 N N . ALA A 1 81 ? -4.780 0.454 -14.527 1.00 91.00 81 ALA A N 1
ATOM 627 C CA . ALA A 1 81 ? -5.397 1.059 -15.708 1.00 91.00 81 ALA A CA 1
ATOM 628 C C . ALA A 1 81 ? -5.141 2.574 -15.831 1.00 91.00 81 ALA A C 1
ATOM 630 O O . ALA A 1 81 ? -5.165 3.105 -16.936 1.00 91.00 81 ALA A O 1
ATOM 631 N N . LEU A 1 82 ? -4.871 3.263 -14.717 1.00 93.31 82 LEU A N 1
ATOM 632 C CA . LEU A 1 82 ? -4.560 4.697 -14.695 1.00 93.31 82 LEU A CA 1
ATOM 633 C C . LEU A 1 82 ? -3.059 4.980 -14.859 1.00 93.31 82 LEU A C 1
ATOM 635 O O . LEU A 1 82 ? -2.665 6.125 -15.061 1.00 93.31 82 LEU A O 1
ATOM 639 N N . LEU A 1 83 ? -2.212 3.952 -14.766 1.00 93.69 83 LEU A N 1
ATOM 640 C CA . LEU A 1 83 ? -0.762 4.065 -14.902 1.00 93.69 83 LEU A CA 1
ATOM 641 C C . LEU A 1 83 ? -0.357 3.651 -16.316 1.00 93.69 83 LEU A C 1
ATOM 643 O O . LEU A 1 83 ? -0.055 2.482 -16.566 1.00 93.69 83 LEU A O 1
ATOM 647 N N . THR A 1 84 ? -0.379 4.617 -17.234 1.00 93.19 84 THR A N 1
ATOM 648 C CA . THR A 1 84 ? -0.044 4.429 -18.657 1.00 93.19 84 THR A CA 1
ATOM 649 C C . THR A 1 84 ? 1.253 5.113 -19.078 1.00 93.19 84 THR A C 1
ATOM 651 O O . THR A 1 84 ? 1.807 4.761 -20.115 1.00 93.19 84 THR A O 1
ATOM 654 N N . ASP A 1 85 ? 1.760 6.056 -18.282 1.00 93.44 85 ASP A N 1
ATOM 655 C CA . ASP A 1 85 ? 2.989 6.777 -18.599 1.00 93.44 85 ASP A CA 1
ATOM 656 C C . ASP A 1 85 ? 4.211 5.841 -18.556 1.00 93.44 85 ASP A C 1
ATOM 658 O O . ASP A 1 85 ? 4.458 5.152 -17.560 1.00 93.44 85 ASP A O 1
ATOM 662 N N . THR A 1 86 ? 4.991 5.856 -19.635 1.00 93.31 86 THR A N 1
ATOM 663 C CA . THR A 1 86 ? 6.210 5.061 -19.839 1.00 93.31 86 THR A CA 1
ATOM 664 C C . THR A 1 86 ? 7.496 5.886 -19.739 1.00 93.31 86 THR A C 1
ATOM 666 O O . THR A 1 86 ? 8.577 5.372 -20.035 1.00 93.31 86 THR A O 1
ATOM 669 N N . GLY A 1 87 ? 7.392 7.173 -19.398 1.00 91.50 87 GLY A N 1
ATOM 670 C CA . GLY A 1 87 ? 8.526 8.068 -19.201 1.00 91.50 87 GLY A CA 1
ATOM 671 C C . GLY A 1 87 ? 9.417 7.673 -18.021 1.00 91.50 87 GLY A C 1
ATOM 672 O O . GLY A 1 87 ? 9.203 6.668 -17.346 1.00 91.50 87 GLY A O 1
ATOM 673 N N . LEU A 1 88 ? 10.443 8.484 -17.764 1.00 90.69 88 LEU A N 1
ATOM 674 C CA . LEU A 1 88 ? 11.302 8.302 -16.594 1.00 90.69 88 LEU A CA 1
ATOM 675 C C . LEU A 1 88 ? 10.494 8.420 -15.299 1.00 90.69 88 LEU A C 1
ATOM 677 O O . LEU A 1 88 ? 9.519 9.171 -15.229 1.00 90.69 88 LEU A O 1
ATOM 681 N N . LEU A 1 89 ? 10.931 7.689 -14.275 1.00 93.69 89 LEU A N 1
ATOM 682 C CA . LEU A 1 89 ? 10.356 7.809 -12.942 1.00 93.69 89 LEU A CA 1
ATOM 683 C C . LEU A 1 89 ? 10.679 9.180 -12.339 1.00 93.69 89 LEU A C 1
ATOM 685 O O . LEU A 1 89 ? 11.790 9.688 -12.508 1.00 93.69 89 LEU A O 1
ATOM 689 N N . SER A 1 90 ? 9.722 9.748 -11.612 1.00 93.81 90 SER A N 1
ATOM 690 C CA . SER A 1 90 ? 9.934 10.950 -10.809 1.00 93.81 90 SER A CA 1
ATOM 691 C C . SER A 1 90 ? 10.753 10.642 -9.551 1.00 93.81 90 SER A C 1
ATOM 693 O O . SER A 1 90 ? 10.802 9.506 -9.071 1.00 93.81 90 SER A O 1
ATOM 695 N N . ASP A 1 91 ? 11.327 11.678 -8.938 1.00 92.50 91 ASP A N 1
ATOM 696 C CA . ASP A 1 91 ? 12.036 11.543 -7.658 1.00 92.50 91 ASP A CA 1
ATOM 697 C C . ASP A 1 91 ? 11.132 10.981 -6.552 1.00 92.50 91 ASP A C 1
ATOM 699 O O . ASP A 1 91 ? 11.574 10.222 -5.690 1.00 92.50 91 ASP A O 1
ATOM 703 N N . THR A 1 92 ? 9.838 11.316 -6.592 1.00 92.00 92 THR A N 1
ATOM 704 C CA . THR A 1 92 ? 8.849 10.798 -5.643 1.00 92.00 92 THR A CA 1
ATOM 705 C C . THR A 1 92 ? 8.599 9.306 -5.837 1.00 92.00 92 THR A C 1
ATOM 707 O O . THR A 1 92 ? 8.461 8.597 -4.843 1.00 92.00 92 THR A O 1
ATOM 710 N N . GLU A 1 93 ? 8.586 8.814 -7.078 1.00 94.00 93 GLU A N 1
ATOM 711 C CA . GLU A 1 93 ? 8.460 7.386 -7.387 1.00 94.00 93 GLU A CA 1
ATOM 712 C C . GLU A 1 93 ? 9.700 6.612 -6.934 1.00 94.00 93 GLU A C 1
ATOM 714 O O . GLU A 1 93 ? 9.569 5.583 -6.270 1.00 94.00 93 GLU A O 1
ATOM 719 N N . TYR A 1 94 ? 10.901 7.137 -7.195 1.00 91.50 94 TYR A N 1
ATOM 720 C CA . TYR A 1 94 ? 12.142 6.542 -6.688 1.00 91.50 94 TYR A CA 1
ATOM 721 C C . TYR A 1 94 ? 12.185 6.499 -5.159 1.00 91.50 94 TYR A C 1
ATOM 723 O O . TYR A 1 94 ? 12.581 5.486 -4.580 1.00 91.50 94 TYR A O 1
ATOM 731 N N . ALA A 1 95 ? 11.730 7.562 -4.493 1.00 90.88 95 ALA A N 1
ATOM 732 C CA . ALA A 1 95 ? 11.684 7.619 -3.037 1.00 90.88 95 ALA A CA 1
ATOM 733 C C . ALA A 1 95 ? 10.758 6.554 -2.419 1.00 90.88 95 ALA A C 1
ATOM 735 O O . ALA A 1 95 ? 10.959 6.187 -1.261 1.00 90.88 95 ALA A O 1
ATOM 736 N N . GLU A 1 96 ? 9.757 6.035 -3.144 1.00 90.44 96 GLU A N 1
ATOM 737 C CA . GLU A 1 96 ? 8.930 4.926 -2.646 1.00 90.44 96 GLU A CA 1
ATOM 738 C C . GLU A 1 96 ? 9.708 3.602 -2.580 1.00 90.44 96 GLU A C 1
ATOM 740 O O . GLU A 1 96 ? 9.425 2.797 -1.694 1.00 90.44 96 GLU A O 1
ATOM 745 N N . PHE A 1 97 ? 10.705 3.382 -3.446 1.00 88.81 97 PHE A N 1
ATOM 746 C CA . PHE A 1 97 ? 11.561 2.190 -3.376 1.00 88.81 97 PHE A CA 1
ATOM 747 C C . PHE A 1 97 ? 12.519 2.239 -2.190 1.00 88.81 97 PHE A C 1
ATOM 749 O O . PHE A 1 97 ? 12.676 1.246 -1.489 1.00 88.81 97 PHE A O 1
ATOM 756 N N . GLU A 1 98 ? 13.099 3.405 -1.905 1.00 84.31 98 GLU A N 1
ATOM 757 C CA . GLU A 1 98 ? 14.022 3.575 -0.772 1.00 84.31 98 GLU A CA 1
ATOM 758 C C . GLU A 1 98 ? 13.339 3.327 0.587 1.00 84.31 98 GLU A C 1
ATOM 760 O O . GLU A 1 98 ? 13.985 2.950 1.566 1.00 84.31 98 GLU A O 1
ATOM 765 N N . ARG A 1 99 ? 12.010 3.487 0.655 1.00 82.81 99 ARG A N 1
ATOM 766 C CA . ARG A 1 99 ? 11.206 3.173 1.850 1.00 82.81 99 ARG A CA 1
ATOM 767 C C . ARG A 1 99 ? 10.984 1.676 2.064 1.00 82.81 99 ARG A C 1
ATOM 769 O O . ARG A 1 99 ? 10.559 1.290 3.150 1.00 82.81 99 ARG A O 1
ATOM 776 N N . LEU A 1 100 ? 11.228 0.845 1.053 1.00 84.94 100 LEU A N 1
ATOM 777 C CA . LEU A 1 100 ? 11.095 -0.611 1.117 1.00 84.94 100 LEU A CA 1
ATOM 778 C C . LEU A 1 100 ? 12.435 -1.243 1.501 1.00 84.94 100 LEU A C 1
ATOM 780 O O . LEU A 1 100 ? 12.951 -2.113 0.810 1.00 84.94 100 LEU A O 1
ATOM 784 N N . THR A 1 101 ? 13.019 -0.776 2.599 1.00 83.31 101 THR A N 1
ATOM 785 C CA . THR A 1 101 ? 14.307 -1.256 3.103 1.00 83.31 101 THR A CA 1
ATOM 786 C C . THR A 1 101 ? 14.150 -1.767 4.527 1.00 83.31 101 THR A C 1
ATOM 788 O O . THR A 1 101 ? 13.381 -1.221 5.321 1.00 83.31 101 THR A O 1
ATOM 791 N N . GLN A 1 102 ? 14.846 -2.861 4.837 1.00 82.19 102 GLN A N 1
ATOM 792 C CA . GLN A 1 102 ? 14.885 -3.411 6.187 1.00 82.19 102 GLN A CA 1
ATOM 793 C C . GLN A 1 102 ? 15.848 -2.599 7.078 1.00 82.19 102 GLN A C 1
ATOM 795 O O . GLN A 1 102 ? 16.879 -2.136 6.583 1.00 82.19 102 GLN A O 1
ATOM 800 N N . PRO A 1 103 ? 15.558 -2.457 8.387 1.00 87.56 103 PRO A N 1
ATOM 801 C CA . PRO A 1 103 ? 14.328 -2.887 9.058 1.00 87.56 103 PRO A CA 1
ATOM 802 C C . PRO A 1 103 ? 13.125 -2.010 8.669 1.00 87.56 103 PRO A C 1
ATOM 804 O O . PRO A 1 103 ? 13.260 -0.803 8.455 1.00 87.56 103 PRO A O 1
ATOM 807 N N . PHE A 1 104 ? 11.930 -2.605 8.604 1.00 90.12 104 PHE A N 1
ATOM 808 C CA . PHE A 1 104 ? 10.739 -1.877 8.169 1.00 90.12 104 PHE A CA 1
ATOM 809 C C . PHE A 1 104 ? 10.221 -0.974 9.285 1.00 90.12 104 PHE A C 1
ATOM 811 O O . PHE A 1 104 ? 9.813 -1.441 10.348 1.00 90.12 104 PHE A O 1
ATOM 818 N N . ASN A 1 105 ? 10.184 0.328 9.020 1.00 90.06 105 ASN A N 1
ATOM 819 C CA . ASN A 1 105 ? 9.643 1.306 9.954 1.00 90.06 105 ASN A CA 1
ATOM 820 C C . ASN A 1 105 ? 8.166 1.541 9.636 1.00 90.06 105 ASN A C 1
ATOM 822 O O . ASN A 1 105 ? 7.806 2.098 8.597 1.00 90.06 105 ASN A O 1
ATOM 826 N N . LEU A 1 106 ? 7.300 1.107 10.545 1.00 90.31 106 LEU A N 1
ATOM 827 C CA . LEU A 1 106 ? 5.858 1.156 10.405 1.00 90.31 106 LEU A CA 1
ATOM 828 C C . LEU A 1 106 ? 5.254 2.232 11.293 1.00 90.31 106 LEU A C 1
ATOM 830 O O . LEU A 1 106 ? 5.710 2.549 12.394 1.00 90.31 106 LEU A O 1
ATOM 834 N N . CYS A 1 107 ? 4.164 2.792 10.794 1.00 91.88 107 CYS A N 1
ATOM 835 C CA . CYS A 1 107 ? 3.319 3.637 11.601 1.00 91.88 107 CYS A CA 1
ATOM 836 C C . CYS A 1 107 ? 2.404 2.809 12.500 1.00 91.88 107 CYS A C 1
ATOM 838 O O . CYS A 1 107 ? 2.217 1.622 12.248 1.00 91.88 107 CYS A O 1
ATOM 840 N N . PHE A 1 108 ? 1.770 3.449 13.482 1.00 94.12 108 PHE A N 1
ATOM 841 C CA . PHE A 1 108 ? 0.858 2.791 14.421 1.00 94.12 108 PHE A CA 1
ATOM 842 C C . PHE A 1 108 ? -0.200 1.899 13.746 1.00 94.12 108 PHE A C 1
ATOM 844 O O . PHE A 1 108 ? -0.358 0.733 14.102 1.00 94.12 108 PHE A O 1
ATOM 851 N N . ILE A 1 109 ? -0.868 2.416 12.711 1.00 95.38 109 ILE A N 1
ATOM 852 C CA . ILE A 1 109 ? -1.927 1.682 12.005 1.00 95.38 109 ILE A CA 1
ATOM 853 C C . ILE A 1 109 ? -1.343 0.519 11.195 1.00 95.38 109 ILE A C 1
ATOM 855 O O . ILE A 1 109 ? -1.842 -0.597 11.285 1.00 95.38 109 ILE A O 1
ATOM 859 N N . CYS A 1 110 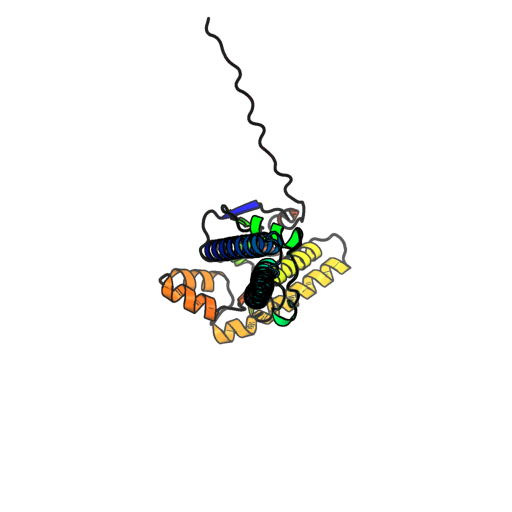? -0.261 0.748 10.441 1.00 94.00 110 CYS A N 1
ATOM 860 C CA . CYS A 1 110 ? 0.404 -0.327 9.696 1.00 94.00 110 CYS A CA 1
ATOM 861 C C . CYS A 1 110 ? 0.906 -1.422 10.643 1.00 94.00 110 CYS A C 1
ATOM 863 O O . CYS A 1 110 ? 0.762 -2.599 10.345 1.00 94.00 110 CYS A O 1
ATOM 865 N N . HIS A 1 111 ? 1.464 -1.053 11.795 1.00 93.69 111 HIS A N 1
ATOM 866 C CA . HIS A 1 111 ? 1.897 -2.013 12.801 1.00 93.69 111 HIS A CA 1
ATOM 867 C C . HIS A 1 111 ? 0.727 -2.878 13.292 1.00 93.69 111 HIS A C 1
ATOM 869 O O . HIS A 1 111 ? 0.860 -4.097 13.331 1.00 93.69 111 HIS A O 1
ATOM 875 N N . ALA A 1 112 ? -0.443 -2.289 13.566 1.00 95.25 112 ALA A N 1
ATOM 876 C CA . ALA A 1 112 ? -1.630 -3.053 13.958 1.00 95.25 112 ALA A CA 1
ATOM 877 C C . ALA A 1 112 ? -2.070 -4.073 12.887 1.00 95.25 112 ALA A C 1
ATOM 879 O O . ALA A 1 112 ? -2.491 -5.171 13.234 1.00 95.25 112 ALA A O 1
ATOM 880 N N . TRP A 1 113 ? -1.900 -3.763 11.595 1.00 93.56 113 TRP A N 1
ATOM 881 C CA . TRP A 1 113 ? -2.147 -4.722 10.506 1.00 93.56 113 TRP A CA 1
ATOM 882 C C . TRP A 1 113 ? -1.182 -5.919 10.526 1.00 93.56 113 TRP A C 1
ATOM 884 O O . TRP A 1 113 ? -1.547 -7.010 10.093 1.00 93.56 113 TRP A O 1
ATOM 894 N N . HIS A 1 114 ? 0.042 -5.731 11.024 1.00 91.19 114 HIS A N 1
ATOM 895 C CA . HIS A 1 114 ? 1.033 -6.800 11.182 1.00 91.19 114 HIS A CA 1
ATOM 896 C C . HIS A 1 114 ? 0.923 -7.536 12.529 1.00 91.19 114 HIS A C 1
ATOM 898 O O . HIS A 1 114 ? 1.395 -8.666 12.640 1.00 91.19 114 HIS A O 1
ATOM 904 N N . ALA A 1 115 ? 0.269 -6.937 13.525 1.00 92.12 115 ALA A N 1
ATOM 905 C CA . ALA A 1 115 ? 0.079 -7.476 14.869 1.00 92.12 115 ALA A CA 1
ATOM 906 C C . ALA A 1 115 ? -1.418 -7.580 15.208 1.00 92.12 115 ALA A C 1
ATOM 908 O O . ALA A 1 115 ? -1.911 -6.914 16.119 1.00 92.12 115 ALA A O 1
ATOM 909 N N . LEU A 1 116 ? -2.149 -8.426 14.470 1.00 93.69 116 LEU A N 1
ATOM 910 C CA . LEU A 1 116 ? -3.611 -8.568 14.585 1.00 93.69 116 LEU A CA 1
ATOM 911 C C . LEU A 1 116 ? -4.099 -9.056 15.964 1.00 93.69 116 LEU A C 1
ATOM 913 O O . LEU A 1 116 ? -5.256 -8.853 16.316 1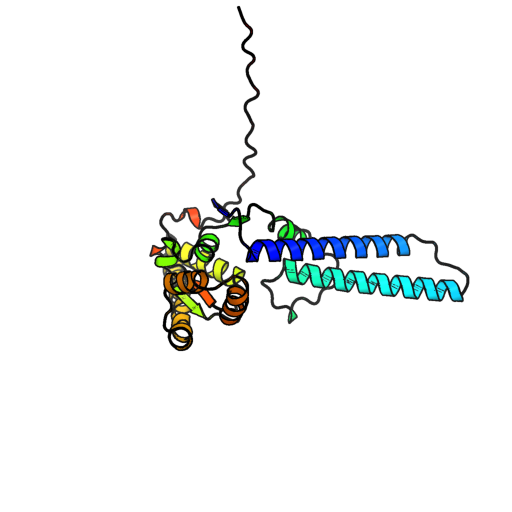.00 93.69 116 LEU A O 1
ATOM 917 N N . ASN A 1 117 ? -3.226 -9.678 16.757 1.00 92.75 117 ASN A N 1
ATOM 918 C CA . ASN A 1 117 ? -3.479 -10.069 18.147 1.00 92.75 117 ASN A CA 1
ATOM 919 C C . ASN A 1 117 ? -3.011 -9.019 19.177 1.00 92.75 117 ASN A C 1
ATOM 921 O O . ASN A 1 117 ? -3.080 -9.267 20.377 1.00 92.75 117 ASN A O 1
ATOM 925 N N . GLY A 1 118 ? -2.481 -7.880 18.728 1.00 93.69 118 GLY A N 1
ATOM 926 C CA . GLY A 1 118 ? -2.053 -6.782 19.590 1.00 93.69 118 GLY A CA 1
ATOM 927 C C . GLY A 1 118 ? -3.223 -5.918 20.063 1.00 93.69 118 GLY A C 1
ATOM 928 O O . GLY A 1 118 ? -4.287 -5.900 19.447 1.00 93.69 118 GLY A O 1
ATOM 929 N N . PHE A 1 119 ? -2.998 -5.146 21.132 1.00 94.00 119 PHE A N 1
ATOM 930 C CA . PHE A 1 119 ? -4.024 -4.302 21.760 1.00 94.00 119 PHE A CA 1
ATOM 931 C C . PHE A 1 119 ? -4.767 -3.406 20.758 1.00 94.00 119 PHE A C 1
ATOM 933 O O . PHE A 1 119 ? -5.991 -3.438 20.692 1.00 94.00 119 PHE A O 1
ATOM 940 N N . ALA A 1 120 ? -4.030 -2.648 19.939 1.00 95.19 120 ALA A N 1
ATOM 941 C CA . ALA A 1 120 ? -4.627 -1.721 18.980 1.00 95.19 120 ALA A CA 1
ATOM 942 C C . ALA A 1 120 ? -5.560 -2.435 17.991 1.00 95.19 120 ALA A C 1
ATOM 944 O O . ALA A 1 120 ? -6.680 -1.980 17.760 1.00 95.19 120 ALA A O 1
ATOM 945 N N . ALA A 1 121 ? -5.105 -3.565 17.439 1.00 97.00 121 ALA A N 1
ATOM 946 C CA . ALA A 1 121 ? -5.887 -4.369 16.511 1.00 97.00 121 ALA A CA 1
ATOM 947 C C . ALA A 1 121 ? -7.114 -4.982 17.193 1.00 97.00 121 ALA A C 1
ATOM 949 O O . ALA A 1 121 ? -8.177 -4.986 16.592 1.00 97.00 121 ALA A O 1
ATOM 950 N N . ALA A 1 122 ? -7.013 -5.417 18.451 1.00 95.94 122 ALA A N 1
ATOM 951 C CA . ALA A 1 122 ? -8.135 -5.995 19.191 1.00 95.94 122 ALA A CA 1
ATOM 952 C C . ALA A 1 122 ? -9.329 -5.035 19.365 1.00 95.94 122 ALA A C 1
ATOM 954 O O . ALA A 1 122 ? -10.462 -5.498 19.451 1.00 95.94 122 ALA A O 1
ATOM 955 N N . GLN A 1 123 ? -9.089 -3.719 19.371 1.00 96.31 123 GLN A N 1
ATOM 956 C CA . GLN A 1 123 ? -10.148 -2.696 19.394 1.00 96.31 123 GLN A CA 1
ATOM 957 C C . GLN A 1 123 ? -10.699 -2.360 17.994 1.00 96.31 123 GLN A C 1
ATOM 959 O O . GLN A 1 123 ? -11.666 -1.612 17.852 1.00 96.31 123 GLN A O 1
ATOM 964 N N . GLY A 1 124 ? -10.056 -2.865 16.942 1.00 96.75 124 GLY A N 1
ATOM 965 C CA . GLY A 1 124 ? -10.449 -2.661 15.555 1.00 96.75 124 GLY A CA 1
ATOM 966 C C . GLY A 1 124 ? -11.433 -3.710 15.039 1.00 96.75 124 GLY A C 1
ATOM 967 O O . GLY A 1 124 ? -11.839 -4.643 15.729 1.00 96.75 124 GLY A O 1
ATOM 968 N N . VAL A 1 125 ? -11.797 -3.554 13.770 1.00 96.94 125 VAL A N 1
ATOM 969 C CA . VAL A 1 125 ? -12.740 -4.425 13.063 1.00 96.94 125 VAL A CA 1
ATOM 970 C C . VAL A 1 125 ? -12.142 -4.815 11.717 1.00 96.94 125 VAL A C 1
ATOM 972 O O . VAL A 1 125 ? -11.641 -3.954 10.988 1.00 96.94 125 VAL A O 1
ATOM 975 N N . MET A 1 126 ? -12.200 -6.104 11.373 1.00 97.38 126 MET A N 1
ATOM 976 C CA . MET A 1 126 ? -11.896 -6.559 10.018 1.00 97.38 126 MET A CA 1
ATOM 977 C C . MET A 1 126 ? -13.077 -6.248 9.097 1.00 97.38 126 MET A C 1
ATOM 979 O O . MET A 1 126 ? -14.234 -6.460 9.460 1.00 97.38 126 MET A O 1
ATOM 983 N N . VAL A 1 127 ? -12.792 -5.757 7.895 1.00 97.00 127 VAL A N 1
ATOM 984 C CA . VAL A 1 127 ? -13.793 -5.359 6.896 1.00 97.00 127 VAL A CA 1
ATOM 985 C C . VAL A 1 127 ? -13.395 -5.824 5.499 1.00 97.00 127 VAL A C 1
ATOM 987 O O . VAL A 1 127 ? -12.218 -6.072 5.238 1.00 97.00 127 VAL A O 1
ATOM 990 N N . TRP A 1 128 ? -14.363 -5.929 4.593 1.00 95.94 128 TRP A N 1
ATOM 991 C CA . TRP A 1 128 ? -14.142 -6.279 3.191 1.00 95.94 128 TRP A CA 1
ATOM 992 C C . TRP A 1 128 ? -14.190 -5.036 2.293 1.00 95.94 128 TRP A C 1
ATOM 994 O O . TRP A 1 128 ? -15.251 -4.458 2.069 1.00 95.94 128 TRP A O 1
ATOM 1004 N N . LEU A 1 129 ? -13.031 -4.630 1.775 1.00 95.19 129 LEU A N 1
ATOM 1005 C CA . LEU A 1 129 ? -12.815 -3.473 0.903 1.00 95.19 129 LEU A CA 1
ATOM 1006 C C . LEU A 1 129 ? -11.923 -3.869 -0.296 1.00 95.19 129 LEU A C 1
ATOM 1008 O O . LEU A 1 129 ? -10.771 -3.435 -0.374 1.00 95.19 129 LEU A O 1
ATOM 1012 N N . PRO A 1 130 ? -12.419 -4.701 -1.231 1.00 91.81 130 PRO A N 1
ATOM 1013 C CA . PRO A 1 130 ? -11.614 -5.267 -2.319 1.00 91.81 130 PRO A CA 1
ATOM 1014 C C . PRO A 1 130 ? -11.102 -4.216 -3.310 1.00 91.81 130 PRO A C 1
ATOM 1016 O O . PRO A 1 130 ? -10.035 -4.390 -3.893 1.00 91.81 130 PRO A O 1
ATOM 1019 N N . ASP A 1 131 ? -11.823 -3.105 -3.455 1.00 90.25 131 ASP A N 1
ATOM 1020 C CA . ASP A 1 131 ? -11.495 -2.051 -4.419 1.00 90.25 131 ASP A CA 1
ATOM 1021 C C . ASP A 1 131 ? -10.521 -1.002 -3.859 1.00 90.25 131 ASP A C 1
ATOM 1023 O O . ASP A 1 131 ? -10.081 -0.096 -4.571 1.00 90.25 131 ASP A O 1
ATOM 1027 N N . LEU A 1 132 ? -10.164 -1.099 -2.572 1.00 91.75 132 LEU A N 1
ATOM 1028 C CA . LEU A 1 132 ? -9.266 -0.157 -1.914 1.00 91.75 132 LEU A CA 1
ATOM 1029 C C . LEU A 1 132 ? -7.933 -0.812 -1.580 1.00 91.75 132 LEU A C 1
ATOM 1031 O O . LEU A 1 132 ? -7.829 -1.704 -0.742 1.00 91.75 132 LEU A O 1
ATOM 1035 N N . HIS A 1 133 ? -6.866 -0.267 -2.159 1.00 92.00 133 HIS A N 1
ATOM 1036 C CA . HIS A 1 133 ? -5.517 -0.669 -1.792 1.00 92.00 133 HIS A CA 1
ATOM 1037 C C . HIS A 1 133 ? -5.253 -0.405 -0.289 1.00 92.00 133 HIS A C 1
ATOM 1039 O O . HIS A 1 133 ? -5.581 0.686 0.198 1.00 92.00 133 HIS A O 1
ATOM 1045 N N . PRO A 1 134 ? -4.570 -1.311 0.446 1.00 91.56 134 PRO A N 1
ATOM 1046 C CA . PRO A 1 134 ? -4.312 -1.173 1.885 1.00 91.56 134 PRO A CA 1
ATOM 1047 C C . PRO A 1 134 ? -3.725 0.179 2.307 1.00 91.56 134 PRO A C 1
ATOM 1049 O O . PRO A 1 134 ? -4.119 0.752 3.319 1.00 91.56 134 PRO A O 1
ATOM 1052 N N . ARG A 1 135 ? -2.826 0.753 1.493 1.00 91.12 135 ARG A N 1
ATOM 1053 C CA . ARG A 1 135 ? -2.263 2.101 1.719 1.00 91.12 135 ARG A CA 1
ATOM 1054 C C . ARG A 1 135 ? -3.345 3.184 1.826 1.00 91.12 135 ARG A C 1
ATOM 1056 O O . ARG A 1 135 ? -3.233 4.064 2.677 1.00 91.12 135 ARG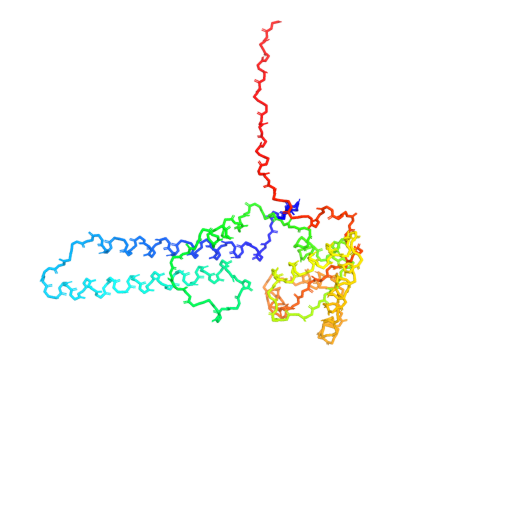 A O 1
ATOM 1063 N N . ASN A 1 136 ? -4.370 3.117 0.979 1.00 94.38 136 ASN A N 1
ATOM 1064 C CA . ASN A 1 136 ? -5.468 4.083 0.963 1.00 94.38 136 ASN A CA 1
ATOM 1065 C C . ASN A 1 136 ? -6.392 3.857 2.161 1.00 94.38 136 ASN A C 1
ATOM 1067 O O . ASN A 1 136 ? -6.777 4.829 2.804 1.00 94.38 136 ASN A O 1
ATOM 1071 N N . VAL A 1 137 ? -6.663 2.596 2.521 1.00 96.19 137 VAL A N 1
ATOM 1072 C CA . VAL A 1 137 ? -7.437 2.259 3.729 1.00 96.19 137 VAL A CA 1
ATOM 1073 C C . VAL A 1 137 ? -6.748 2.793 4.983 1.00 96.19 137 VAL A C 1
ATOM 1075 O O . VAL A 1 137 ? -7.362 3.500 5.776 1.00 96.19 137 VAL A O 1
ATOM 1078 N N . VAL A 1 138 ? -5.446 2.541 5.129 1.00 95.19 138 VAL A N 1
ATOM 1079 C CA . VAL A 1 138 ? -4.638 3.043 6.247 1.00 95.19 138 VAL A CA 1
ATOM 1080 C C . VAL A 1 138 ? -4.635 4.576 6.293 1.00 95.19 138 VAL A C 1
ATOM 1082 O O . VAL A 1 138 ? -4.767 5.165 7.367 1.00 95.19 138 VAL A O 1
ATOM 1085 N N . ALA A 1 139 ? -4.495 5.245 5.144 1.00 94.00 139 ALA A N 1
ATOM 1086 C CA . ALA A 1 139 ? -4.537 6.704 5.073 1.00 94.00 139 ALA A CA 1
ATOM 1087 C C . ALA A 1 139 ? -5.916 7.271 5.448 1.00 94.00 139 ALA A C 1
ATOM 1089 O O . ALA A 1 139 ? -5.990 8.267 6.169 1.00 94.00 139 ALA A O 1
ATOM 1090 N N . LEU A 1 140 ? -6.996 6.633 4.995 1.00 96.06 140 LEU A N 1
ATOM 1091 C CA . LEU A 1 140 ? -8.365 7.033 5.303 1.00 96.06 140 LEU A CA 1
ATOM 1092 C C . LEU A 1 140 ? -8.688 6.821 6.785 1.00 96.06 140 LEU A C 1
ATOM 1094 O O . LEU A 1 140 ? -9.165 7.745 7.442 1.00 96.06 140 LEU A O 1
ATOM 1098 N N . ASN A 1 141 ? -8.354 5.650 7.334 1.00 97.38 141 ASN A N 1
ATOM 1099 C CA . ASN A 1 141 ? -8.550 5.337 8.746 1.00 97.38 141 ASN A CA 1
ATOM 1100 C C . ASN A 1 141 ? -7.775 6.313 9.643 1.00 97.38 141 ASN A C 1
ATOM 1102 O O . ASN A 1 141 ? -8.344 6.846 10.592 1.00 97.38 141 ASN A O 1
ATOM 1106 N N . ARG A 1 142 ? -6.533 6.662 9.281 1.00 95.88 142 ARG A N 1
ATOM 1107 C CA . ARG A 1 142 ? -5.762 7.706 9.973 1.00 95.88 142 ARG A CA 1
ATOM 1108 C C . ARG A 1 142 ? -6.468 9.051 9.988 1.00 95.88 142 ARG A C 1
ATOM 1110 O O . ARG A 1 142 ? -6.621 9.629 11.057 1.00 95.88 142 ARG A O 1
ATOM 1117 N N . LYS A 1 143 ? -6.861 9.558 8.816 1.00 96.12 143 LYS A N 1
ATOM 1118 C CA . LYS A 1 143 ? -7.508 10.873 8.700 1.00 96.12 143 LYS A CA 1
ATOM 1119 C C . LYS A 1 143 ? -8.809 10.916 9.495 1.00 96.12 143 LYS A C 1
ATOM 1121 O O . LYS A 1 143 ? -9.082 11.909 10.161 1.00 96.12 143 LYS A O 1
ATOM 1126 N N . ALA A 1 144 ? -9.576 9.829 9.465 1.00 97.56 144 ALA A N 1
ATOM 1127 C CA . ALA A 1 144 ? -10.801 9.713 10.238 1.00 97.56 144 ALA A CA 1
ATOM 1128 C C . ALA A 1 144 ? -10.520 9.734 11.751 1.00 97.56 144 ALA A C 1
ATOM 1130 O O . ALA A 1 144 ? -11.142 10.516 12.464 1.00 97.56 144 ALA A O 1
ATOM 1131 N N . LEU A 1 145 ? -9.533 8.971 12.236 1.00 97.00 145 LEU A N 1
ATOM 1132 C CA . LEU A 1 145 ? -9.128 8.984 13.648 1.00 97.00 145 LEU A CA 1
ATOM 1133 C C . LEU A 1 145 ? -8.604 10.360 14.088 1.00 97.00 145 LEU A C 1
ATOM 1135 O O . LEU A 1 145 ? -9.053 10.887 15.100 1.00 97.00 145 LEU A O 1
ATOM 1139 N N . GLN A 1 146 ? -7.727 10.991 13.301 1.00 95.88 146 GLN A N 1
ATOM 1140 C CA . GLN A 1 146 ? -7.250 12.357 13.562 1.00 95.88 146 GLN A CA 1
ATOM 1141 C C . GLN A 1 146 ? -8.409 13.357 13.673 1.00 95.88 146 GLN A C 1
ATOM 1143 O O . GLN A 1 146 ? -8.385 14.248 14.518 1.00 95.88 146 GLN A O 1
ATOM 1148 N N . ALA A 1 147 ? -9.430 13.217 12.823 1.00 96.62 147 ALA A N 1
ATOM 1149 C CA . ALA A 1 147 ? -10.606 14.072 12.861 1.00 96.62 147 ALA A CA 1
ATOM 1150 C C . ALA A 1 147 ? -11.451 13.839 14.127 1.00 96.62 147 ALA A C 1
ATOM 1152 O O . ALA A 1 147 ? -11.951 14.808 14.694 1.00 96.62 147 ALA A O 1
ATOM 1153 N N . VAL A 1 148 ? -11.561 12.591 14.606 1.00 97.19 148 VAL A N 1
ATOM 1154 C CA . VAL A 1 148 ? -12.249 12.252 15.867 1.00 97.19 148 VAL A CA 1
ATOM 1155 C C . VAL A 1 148 ? -11.563 12.870 17.086 1.00 97.19 148 VAL A C 1
ATOM 1157 O O . VAL A 1 148 ? -12.260 13.346 17.976 1.00 97.19 148 VAL A O 1
ATOM 1160 N N . PHE A 1 149 ? -10.229 12.910 17.105 1.00 95.44 149 PHE A N 1
ATOM 1161 C CA . PHE A 1 149 ? -9.439 13.544 18.172 1.00 95.44 149 PHE A CA 1
ATOM 1162 C C . PHE A 1 149 ? -9.192 15.047 17.945 1.00 95.44 149 PHE A C 1
ATOM 1164 O O . PHE A 1 149 ? -8.375 15.657 18.626 1.00 95.44 149 PHE A O 1
ATOM 1171 N N . SER A 1 150 ? -9.871 15.662 16.973 1.00 94.75 150 SER A N 1
ATOM 1172 C CA . SER A 1 150 ? -9.761 17.097 16.714 1.00 94.75 150 SER A CA 1
ATOM 1173 C C . SER A 1 150 ? -10.566 17.912 17.723 1.00 94.75 150 SER A C 1
ATOM 1175 O O . SER A 1 150 ? -11.605 17.481 18.205 1.00 94.75 150 SER A O 1
ATOM 1177 N N . ASN A 1 151 ? -10.169 19.164 17.932 1.00 95.94 151 ASN A N 1
ATOM 1178 C CA . ASN A 1 151 ? -10.898 20.116 18.774 1.00 95.94 151 ASN A CA 1
ATOM 1179 C C . ASN A 1 151 ? -12.073 20.779 18.020 1.00 95.94 151 ASN A C 1
ATOM 1181 O O . ASN A 1 151 ? -12.734 21.668 18.549 1.00 95.94 151 ASN A O 1
ATOM 1185 N N . ILE A 1 152 ? -12.306 20.407 16.754 1.00 97.62 152 ILE A N 1
ATOM 1186 C CA . ILE A 1 152 ? -13.272 21.052 15.858 1.00 97.62 152 ILE A CA 1
ATOM 1187 C C . ILE A 1 152 ? -14.518 20.159 15.706 1.00 97.62 152 ILE A C 1
ATOM 1189 O O . ILE A 1 152 ? -14.434 19.125 15.037 1.00 97.62 152 ILE A O 1
ATOM 1193 N N . PRO A 1 153 ? -15.704 20.556 16.218 1.00 97.56 153 PRO A N 1
ATOM 1194 C CA . PRO A 1 153 ? -16.877 19.677 16.284 1.00 97.56 153 PRO A CA 1
ATOM 1195 C C . PRO A 1 153 ? -17.341 19.087 14.948 1.00 97.56 153 PRO A C 1
ATOM 1197 O O . PRO A 1 153 ? -17.746 17.926 14.899 1.00 97.56 153 PRO A O 1
ATOM 1200 N N . TYR A 1 154 ? -17.286 19.853 13.849 1.00 97.25 154 TYR A N 1
ATOM 1201 C CA . TYR A 1 154 ? -17.678 19.321 12.538 1.00 97.25 154 TYR A CA 1
ATOM 1202 C C . TYR A 1 154 ? -16.710 18.229 12.059 1.00 97.25 154 TYR A C 1
ATOM 1204 O O . TYR A 1 154 ? -17.163 17.225 11.518 1.00 97.25 154 TYR A O 1
ATOM 1212 N N . LYS A 1 155 ? -15.399 18.374 12.313 1.00 97.62 155 LYS A N 1
ATOM 1213 C CA . LYS A 1 155 ? -14.399 17.357 11.957 1.00 97.62 155 LYS A CA 1
ATOM 1214 C C . LYS A 1 155 ? -14.613 16.081 12.759 1.00 97.62 155 LYS A C 1
ATOM 1216 O O . LYS A 1 155 ? -14.554 15.004 12.180 1.00 97.62 155 LYS A O 1
ATOM 1221 N N . ILE A 1 156 ? -14.937 16.201 14.048 1.00 98.12 156 ILE A N 1
ATOM 1222 C CA . ILE A 1 156 ? -15.250 15.043 14.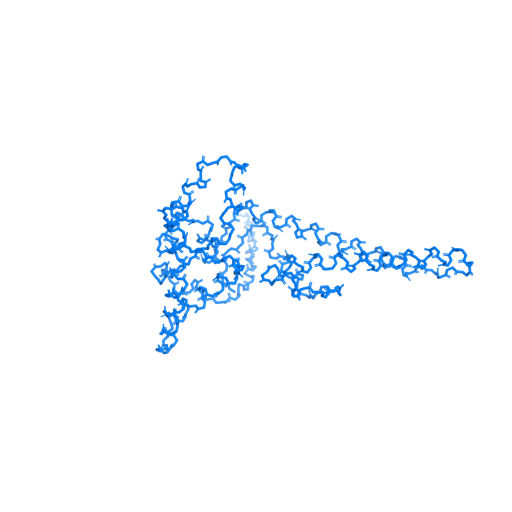896 1.00 98.12 156 ILE A CA 1
ATOM 1223 C C . ILE A 1 156 ? -16.427 14.258 14.311 1.00 98.12 156 ILE A C 1
ATOM 1225 O O . ILE A 1 156 ? -16.346 13.037 14.173 1.00 98.12 156 ILE A O 1
ATOM 1229 N N . ARG A 1 157 ? -17.516 14.947 13.935 1.00 98.06 157 ARG A N 1
ATOM 1230 C CA . ARG A 1 157 ? -18.695 14.304 13.331 1.00 98.06 157 ARG A CA 1
ATOM 1231 C C . ARG A 1 157 ? -18.358 13.606 12.017 1.00 98.06 157 ARG A C 1
ATOM 1233 O O . ARG A 1 157 ? -18.717 12.443 11.855 1.00 98.06 157 ARG A O 1
ATOM 1240 N N . GLU A 1 158 ? -17.633 14.275 11.123 1.00 97.88 158 GLU A N 1
ATOM 1241 C CA . GLU A 1 158 ? -17.205 13.678 9.853 1.00 97.88 158 GLU A CA 1
ATOM 1242 C C . GLU A 1 158 ? -16.272 12.476 10.067 1.00 97.88 158 GLU A C 1
ATOM 1244 O O . GLU A 1 158 ? -16.469 11.428 9.456 1.00 97.88 158 GLU A O 1
ATOM 1249 N N . GLY A 1 159 ? -15.314 12.564 10.994 1.00 97.94 159 GLY A N 1
ATOM 1250 C CA . GLY A 1 159 ? -14.436 11.449 11.354 1.00 97.94 159 GLY A CA 1
ATOM 1251 C C . GLY A 1 159 ? -15.218 10.229 11.844 1.00 97.94 159 GLY A C 1
ATOM 1252 O O . GLY A 1 159 ? -15.015 9.121 11.347 1.00 97.94 159 GLY A O 1
ATOM 1253 N N . ARG A 1 160 ? -16.180 10.432 12.756 1.00 98.12 160 ARG A N 1
ATOM 1254 C CA . ARG A 1 160 ? -17.072 9.362 13.241 1.00 98.12 160 ARG A CA 1
ATOM 1255 C C . ARG A 1 160 ? -17.924 8.771 12.121 1.00 98.12 160 ARG A C 1
ATOM 1257 O O . ARG A 1 160 ? -18.092 7.553 12.076 1.00 98.12 160 ARG A O 1
ATOM 1264 N N . ARG A 1 161 ? -18.435 9.606 11.211 1.00 98.19 161 ARG A N 1
ATOM 1265 C CA . ARG A 1 161 ? -19.209 9.165 10.044 1.00 98.19 161 ARG A CA 1
ATOM 1266 C C . ARG A 1 161 ? -18.375 8.261 9.139 1.00 98.19 161 ARG A C 1
ATOM 1268 O O . ARG A 1 161 ? -18.830 7.173 8.807 1.00 98.19 161 ARG A O 1
ATOM 1275 N N . VAL A 1 162 ? -17.153 8.671 8.797 1.00 97.75 162 VAL A N 1
ATOM 1276 C CA . VAL A 1 162 ? -16.239 7.875 7.960 1.00 97.75 162 VAL A CA 1
ATOM 1277 C C . VAL A 1 162 ? -15.901 6.538 8.625 1.00 97.75 162 VAL A C 1
ATOM 1279 O O . VAL A 1 162 ? -15.982 5.504 7.969 1.00 97.75 162 VAL A O 1
ATOM 1282 N N . LEU A 1 163 ? -15.572 6.522 9.923 1.00 97.81 163 LEU A N 1
ATOM 1283 C CA . LEU A 1 163 ? -15.304 5.266 10.643 1.00 97.81 163 LEU A CA 1
ATOM 1284 C C . LEU A 1 163 ? -16.533 4.349 10.694 1.00 97.81 163 LEU A C 1
ATOM 1286 O O . LEU A 1 163 ? -16.408 3.136 10.530 1.00 97.81 163 LEU A O 1
ATOM 1290 N N . SER A 1 164 ? -17.721 4.921 10.894 1.00 97.12 164 SER A N 1
ATOM 1291 C CA . SER A 1 164 ? -18.972 4.156 10.897 1.00 97.12 164 SER A CA 1
ATOM 1292 C C . SER A 1 164 ? -19.244 3.537 9.529 1.00 97.12 164 SER A C 1
ATOM 1294 O O . SER A 1 164 ? -19.647 2.383 9.455 1.00 97.12 164 SER A O 1
ATOM 1296 N N . GLU A 1 165 ? -18.990 4.271 8.445 1.00 96.44 165 GLU A N 1
ATOM 1297 C CA . GLU A 1 165 ? -19.169 3.750 7.090 1.00 96.44 165 GLU A CA 1
ATOM 1298 C C . GLU A 1 165 ? -18.181 2.619 6.796 1.00 96.44 165 GLU A C 1
ATOM 1300 O O . GLU A 1 165 ? -18.584 1.540 6.377 1.00 96.44 165 GLU A O 1
ATOM 1305 N N . LEU A 1 166 ? -16.899 2.809 7.122 1.00 96.00 166 LEU A N 1
ATOM 1306 C CA . LEU A 1 166 ? -15.881 1.777 6.923 1.00 96.00 166 LEU A CA 1
ATOM 1307 C C . LEU A 1 166 ? -16.206 0.488 7.684 1.00 96.00 166 LEU A C 1
ATOM 1309 O O . LEU A 1 166 ? -16.082 -0.597 7.124 1.00 96.00 166 LEU A O 1
ATOM 1313 N N . THR A 1 167 ? -16.654 0.589 8.937 1.00 95.81 167 THR A N 1
ATOM 1314 C CA . THR A 1 167 ? -16.948 -0.589 9.771 1.00 95.81 167 THR A CA 1
ATOM 1315 C C . THR A 1 167 ? -18.223 -1.334 9.366 1.00 95.81 167 THR A C 1
ATOM 1317 O O . THR A 1 167 ? -18.347 -2.515 9.690 1.00 95.81 167 THR A O 1
ATOM 1320 N N . ARG A 1 168 ? -19.142 -0.727 8.597 1.00 94.25 168 ARG A N 1
ATOM 1321 C CA . ARG A 1 168 ? -20.306 -1.441 8.025 1.00 94.25 168 ARG A CA 1
ATOM 1322 C C . ARG A 1 168 ? -19.903 -2.541 7.050 1.00 94.25 168 ARG A C 1
ATOM 1324 O O . ARG A 1 168 ? -20.596 -3.551 6.958 1.00 94.25 168 ARG A O 1
ATOM 1331 N N . HIS A 1 169 ? -18.747 -2.408 6.405 1.00 95.50 169 HIS A N 1
ATOM 1332 C CA . HIS A 1 169 ? -18.204 -3.421 5.499 1.00 95.50 169 HIS A CA 1
ATOM 1333 C C . HIS A 1 169 ? -17.677 -4.683 6.214 1.00 95.50 169 HIS A C 1
ATOM 1335 O O . HIS A 1 169 ? -17.000 -5.502 5.596 1.00 95.50 169 HIS A O 1
ATOM 1341 N N . ARG A 1 170 ? -17.977 -4.877 7.507 1.00 95.62 170 ARG A N 1
ATOM 1342 C CA . ARG A 1 170 ? -17.690 -6.122 8.242 1.00 95.62 170 ARG A CA 1
ATOM 1343 C C . ARG A 1 170 ? -18.659 -7.267 7.921 1.00 95.62 170 ARG A C 1
ATOM 1345 O O . ARG A 1 170 ? -18.259 -8.420 8.023 1.00 95.62 170 ARG A O 1
ATOM 1352 N N . LEU A 1 171 ? -19.903 -6.969 7.527 1.00 92.00 171 LEU A N 1
ATOM 1353 C CA . LEU A 1 171 ? -20.946 -7.990 7.309 1.00 92.00 171 LEU A CA 1
ATOM 1354 C C . LEU A 1 171 ? -20.545 -9.060 6.273 1.00 92.00 171 LEU A C 1
ATOM 1356 O O . LEU A 1 171 ? -20.670 -10.243 6.585 1.00 92.00 171 LEU A O 1
ATOM 1360 N N . PRO A 1 172 ? -19.944 -8.710 5.114 1.00 91.94 172 PRO A N 1
ATOM 1361 C CA . PRO A 1 172 ? -19.487 -9.720 4.156 1.00 91.94 172 PRO A CA 1
ATOM 1362 C C . PRO A 1 172 ? -18.434 -10.684 4.725 1.00 91.94 172 PRO A C 1
ATOM 1364 O O . PRO A 1 172 ? -18.274 -11.798 4.230 1.00 91.94 172 PRO A O 1
ATOM 1367 N N . LEU A 1 173 ? -17.688 -10.270 5.757 1.00 92.25 173 LEU A N 1
ATOM 1368 C CA . LEU A 1 173 ? -16.728 -11.145 6.425 1.00 92.25 173 LEU A CA 1
ATOM 1369 C C . LEU A 1 173 ? -17.389 -12.097 7.418 1.00 92.25 173 LEU A C 1
ATOM 1371 O O . LEU A 1 173 ? -16.924 -13.225 7.550 1.00 92.25 173 LEU A O 1
ATOM 1375 N N . GLU A 1 174 ? -18.460 -11.679 8.094 1.00 90.12 174 GLU A N 1
ATOM 1376 C CA . GLU A 1 174 ? -19.247 -12.587 8.939 1.00 90.12 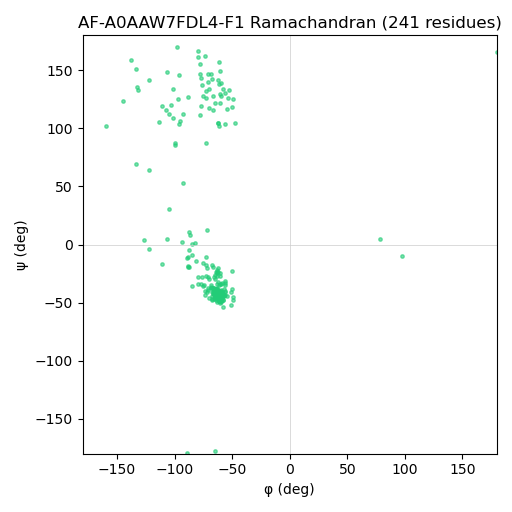174 GLU A CA 1
ATOM 1377 C C . GLU A 1 174 ? -19.801 -13.740 8.106 1.00 90.12 174 GLU A C 1
ATOM 1379 O O . GLU A 1 174 ? -19.639 -14.897 8.481 1.00 90.12 174 GLU A O 1
ATOM 1384 N N . GLU A 1 175 ? -20.360 -13.430 6.938 1.00 89.31 175 GLU A N 1
ATOM 1385 C CA . GLU A 1 175 ? -20.912 -14.427 6.019 1.00 89.31 175 GLU A CA 1
ATOM 1386 C C . GLU A 1 175 ? -19.831 -15.354 5.447 1.00 89.31 175 GLU A C 1
ATOM 1388 O O . GLU A 1 175 ? -20.027 -16.565 5.356 1.00 89.31 175 GLU A O 1
ATOM 1393 N N . ARG A 1 176 ? -18.672 -14.800 5.068 1.00 86.94 176 ARG A N 1
ATOM 1394 C CA . ARG A 1 176 ? -17.619 -15.559 4.378 1.00 86.94 176 ARG A CA 1
ATOM 1395 C C . ARG A 1 176 ? -16.673 -16.318 5.309 1.00 86.94 176 ARG A C 1
ATOM 1397 O O . ARG A 1 176 ? -16.181 -17.381 4.935 1.00 86.94 176 ARG A O 1
ATOM 1404 N N . PHE A 1 177 ? -16.360 -15.753 6.470 1.00 87.19 177 PHE A N 1
ATOM 1405 C CA . PHE A 1 177 ? -15.324 -16.255 7.380 1.00 87.19 177 PHE A CA 1
ATOM 1406 C C . PHE A 1 177 ? -15.853 -16.579 8.784 1.00 87.19 177 PHE A C 1
ATOM 1408 O O . PHE A 1 177 ? -15.090 -17.077 9.608 1.00 87.19 177 PHE A O 1
ATOM 1415 N N . GLY A 1 178 ? -17.131 -16.315 9.074 1.00 88.25 178 GLY A N 1
ATOM 1416 C CA . GLY A 1 178 ? -17.741 -16.580 10.381 1.00 88.25 178 GLY A CA 1
ATOM 1417 C C . GLY A 1 178 ? -17.399 -15.550 11.462 1.00 88.25 178 GLY A C 1
ATOM 1418 O O . GLY A 1 178 ? -17.791 -15.726 12.612 1.00 88.25 178 GLY A O 1
ATOM 1419 N N . GLY A 1 179 ? -16.677 -14.475 11.121 1.00 92.12 179 GLY A N 1
ATOM 1420 C CA . GLY A 1 179 ? -16.283 -13.443 12.076 1.00 92.12 179 GLY A CA 1
ATOM 1421 C C . GLY A 1 179 ? -15.452 -12.307 11.475 1.00 92.12 179 GLY A C 1
ATOM 1422 O O . GLY A 1 179 ? -14.913 -12.395 10.371 1.00 92.12 179 GLY A O 1
ATOM 1423 N N . TRP A 1 180 ? -15.336 -11.219 12.236 1.00 94.00 180 TRP A N 1
ATOM 1424 C CA . TRP A 1 180 ? -14.590 -9.999 11.879 1.00 94.00 180 TRP A CA 1
ATOM 1425 C C . TRP A 1 180 ? -13.563 -9.590 12.936 1.00 94.00 180 TRP A C 1
ATOM 1427 O O . TRP A 1 180 ? -12.952 -8.526 12.816 1.00 94.00 180 TRP A O 1
ATOM 1437 N N . ARG A 1 181 ? -13.376 -10.380 13.999 1.00 95.56 181 ARG A N 1
ATOM 1438 C CA . ARG A 1 181 ? -12.435 -10.013 15.061 1.00 95.56 181 ARG A CA 1
ATOM 1439 C C . ARG A 1 181 ? -11.010 -10.246 14.565 1.00 95.56 181 ARG A C 1
ATOM 1441 O O . ARG A 1 181 ? -10.709 -11.356 14.136 1.00 95.56 181 ARG A O 1
ATOM 1448 N N . PRO A 1 182 ? -10.102 -9.262 14.657 1.00 96.06 182 PRO A N 1
ATOM 1449 C CA . PRO A 1 182 ? -8.736 -9.412 14.143 1.00 96.06 182 PRO A CA 1
ATOM 1450 C C . PRO A 1 182 ? -7.969 -10.618 14.712 1.00 96.06 182 PRO A C 1
ATOM 1452 O O . PRO A 1 182 ? -7.210 -11.261 13.985 1.00 96.06 182 PRO A O 1
ATOM 1455 N N . ALA A 1 183 ? -8.219 -10.982 15.975 1.00 93.88 183 ALA A N 1
ATOM 1456 C CA . ALA A 1 183 ? -7.610 -12.145 16.621 1.00 93.88 183 ALA A CA 1
ATOM 1457 C C . ALA A 1 183 ? -7.932 -13.473 15.911 1.00 93.88 183 ALA A C 1
ATOM 1459 O O . ALA A 1 183 ? -7.030 -14.290 15.734 1.00 93.88 183 ALA A O 1
ATOM 1460 N N . ASP A 1 184 ? -9.162 -13.653 15.418 1.00 92.00 184 ASP A N 1
ATOM 1461 C CA . ASP A 1 184 ? -9.579 -14.880 14.724 1.00 92.00 184 ASP A CA 1
ATOM 1462 C C . ASP A 1 184 ? -8.752 -15.089 13.442 1.00 92.00 184 ASP A C 1
ATOM 1464 O O . ASP A 1 184 ? -8.299 -16.194 13.139 1.00 92.00 184 ASP A O 1
ATOM 1468 N N . TYR A 1 185 ? -8.467 -13.998 12.722 1.00 91.31 185 TYR A N 1
ATOM 1469 C CA . TYR A 1 185 ? -7.634 -14.003 11.515 1.00 91.31 185 TYR A CA 1
ATOM 1470 C C . TYR A 1 185 ? -6.161 -14.251 11.847 1.00 91.31 185 TYR A C 1
ATOM 1472 O O . TYR A 1 185 ? -5.474 -14.977 11.123 1.00 91.31 185 TYR A O 1
ATOM 1480 N N . ALA A 1 186 ? -5.669 -13.670 12.946 1.00 90.31 186 ALA A N 1
ATOM 1481 C CA . ALA A 1 186 ? -4.316 -13.908 13.438 1.00 90.31 186 ALA A CA 1
ATOM 1482 C C . ALA A 1 186 ? -4.103 -15.393 13.760 1.00 90.31 186 ALA A C 1
ATOM 1484 O O . ALA A 1 186 ? -3.112 -15.992 13.338 1.00 90.31 186 ALA A O 1
ATOM 1485 N N . ASP A 1 187 ? -5.047 -15.990 14.483 1.00 89.50 187 ASP A N 1
ATOM 1486 C CA . ASP A 1 187 ? -4.969 -17.378 14.915 1.00 89.50 187 ASP A CA 1
ATOM 1487 C C . ASP A 1 187 ? -5.154 -18.345 13.751 1.00 89.50 187 ASP A C 1
ATOM 1489 O O . ASP A 1 187 ? -4.432 -19.342 13.671 1.00 89.50 187 ASP A O 1
ATOM 1493 N N . ALA A 1 188 ? -6.028 -18.024 12.796 1.00 85.94 188 ALA A N 1
ATOM 1494 C CA . ALA A 1 188 ? -6.132 -18.786 11.563 1.00 85.94 188 ALA A CA 1
ATOM 1495 C C . ALA A 1 188 ? -4.801 -18.773 10.791 1.00 85.94 188 ALA A C 1
ATOM 1497 O O . ALA A 1 188 ? -4.270 -19.834 10.475 1.00 85.94 188 ALA A O 1
ATOM 1498 N N . LEU A 1 189 ? -4.186 -17.602 10.581 1.00 83.94 189 LEU A N 1
ATOM 1499 C CA . LEU A 1 189 ? -2.893 -17.480 9.891 1.00 83.94 189 LEU A CA 1
ATOM 1500 C C . LEU A 1 189 ? -1.742 -18.223 10.588 1.00 83.94 189 LEU A C 1
ATOM 1502 O O . LEU A 1 189 ? -0.849 -18.733 9.906 1.00 83.94 189 LEU A O 1
ATOM 1506 N N . LYS A 1 190 ? -1.744 -18.298 11.925 1.00 84.50 190 LYS A N 1
ATOM 1507 C CA . LYS A 1 190 ? -0.727 -19.033 12.701 1.00 84.50 190 LYS A CA 1
ATOM 1508 C C . LYS A 1 190 ? -0.817 -20.547 12.514 1.00 84.50 190 LYS A C 1
ATOM 1510 O O . LYS A 1 190 ? 0.217 -21.209 12.514 1.00 84.50 190 LYS A O 1
ATOM 1515 N N . ARG A 1 191 ? -2.029 -21.094 12.363 1.00 84.50 191 ARG A N 1
ATOM 1516 C CA . ARG A 1 191 ? -2.272 -22.548 12.299 1.00 84.50 191 ARG A CA 1
ATOM 1517 C C . ARG A 1 191 ? -1.797 -23.197 10.998 1.00 84.50 191 ARG A C 1
ATOM 1519 O O . ARG A 1 191 ? -1.595 -24.407 10.974 1.00 84.50 191 ARG A O 1
ATOM 1526 N N . PHE A 1 192 ? -1.604 -22.426 9.929 1.00 76.69 192 PHE A N 1
ATOM 1527 C CA . PHE A 1 192 ? -1.227 -22.971 8.624 1.00 76.69 192 PHE A CA 1
ATOM 1528 C C . PHE A 1 192 ? 0.293 -22.920 8.370 1.00 76.69 192 PHE A C 1
ATOM 1530 O O . PHE A 1 192 ? 0.959 -21.970 8.789 1.00 76.69 192 PHE A O 1
ATOM 1537 N N . PRO A 1 193 ? 0.878 -23.901 7.659 1.00 75.56 193 PRO A N 1
ATOM 1538 C CA . PRO A 1 193 ? 2.236 -23.818 7.111 1.00 75.56 193 PRO A CA 1
ATOM 1539 C C . PRO A 1 193 ? 2.394 -22.668 6.095 1.00 75.56 193 PRO A C 1
ATOM 1541 O O . PRO A 1 193 ? 1.401 -22.273 5.482 1.00 75.56 193 PRO A O 1
ATOM 1544 N N . PRO A 1 194 ? 3.617 -22.151 5.848 1.00 72.69 194 PRO A N 1
ATOM 1545 C CA . PRO A 1 194 ? 3.852 -20.996 4.971 1.00 72.69 194 PRO A CA 1
ATOM 1546 C C . PRO A 1 194 ? 3.207 -21.076 3.577 1.00 72.69 194 PRO A C 1
ATOM 1548 O O . PRO A 1 194 ? 2.631 -20.089 3.137 1.00 72.69 194 PRO A O 1
ATOM 1551 N N . VAL A 1 195 ? 3.228 -22.243 2.922 1.00 71.56 195 VAL A N 1
ATOM 1552 C CA . VAL A 1 195 ? 2.634 -22.436 1.581 1.00 71.56 195 VAL A CA 1
ATOM 1553 C C . VAL A 1 195 ? 1.113 -22.234 1.604 1.00 71.56 195 VAL A C 1
ATOM 1555 O O . VAL A 1 195 ? 0.566 -21.513 0.781 1.00 71.56 195 VAL A O 1
ATOM 1558 N N . ILE A 1 196 ? 0.427 -22.783 2.611 1.00 77.75 196 ILE A N 1
ATOM 1559 C CA . ILE A 1 196 ? -1.032 -22.649 2.764 1.00 77.75 196 ILE A CA 1
ATOM 1560 C C . ILE A 1 196 ? -1.411 -21.228 3.221 1.00 77.75 196 ILE A C 1
ATOM 1562 O O . ILE A 1 196 ? -2.497 -20.732 2.911 1.00 77.75 196 ILE A O 1
ATOM 1566 N N . ARG A 1 197 ? -0.508 -20.526 3.926 1.00 80.56 197 ARG A N 1
ATOM 1567 C CA . ARG A 1 197 ? -0.717 -19.113 4.279 1.00 80.56 197 ARG A CA 1
ATOM 1568 C C . ARG A 1 197 ? -0.791 -18.221 3.044 1.00 80.56 197 ARG A C 1
ATOM 1570 O O . ARG A 1 197 ? -1.528 -17.243 3.101 1.00 80.56 197 ARG A O 1
ATOM 1577 N N . ASP A 1 198 ? -0.057 -18.515 1.971 1.00 79.12 198 ASP A N 1
ATOM 1578 C CA . ASP A 1 198 ? -0.092 -17.703 0.748 1.00 79.12 198 ASP A CA 1
ATOM 1579 C C . ASP A 1 198 ? -1.462 -17.807 0.052 1.00 79.12 198 ASP A C 1
ATOM 1581 O O . ASP A 1 198 ? -2.092 -16.778 -0.203 1.00 79.12 198 ASP A O 1
ATOM 1585 N N . ASP A 1 199 ? -2.003 -19.019 -0.105 1.00 82.06 199 ASP A N 1
ATOM 1586 C CA . ASP A 1 199 ? -3.369 -19.232 -0.615 1.00 82.06 199 ASP A CA 1
ATOM 1587 C C . ASP A 1 199 ? -4.419 -18.536 0.261 1.00 82.06 199 ASP A C 1
ATOM 1589 O O . ASP A 1 199 ? -5.380 -17.927 -0.220 1.00 82.06 199 ASP A O 1
ATOM 1593 N N . MET A 1 200 ? -4.241 -18.604 1.583 1.00 80.88 200 MET A N 1
ATOM 1594 C CA . MET A 1 200 ? -5.142 -17.947 2.522 1.00 80.88 200 MET A CA 1
ATOM 1595 C C . MET A 1 200 ? -5.052 -16.421 2.426 1.00 80.88 200 MET A C 1
ATOM 1597 O O . MET A 1 200 ? -6.082 -15.750 2.420 1.00 80.88 200 MET A O 1
ATOM 1601 N N . ARG A 1 201 ? -3.847 -15.857 2.286 1.00 82.19 201 ARG A N 1
ATOM 1602 C CA . ARG A 1 201 ? -3.646 -14.421 2.033 1.00 82.19 201 ARG A CA 1
ATOM 1603 C C . ARG A 1 201 ? -4.327 -13.987 0.742 1.00 82.19 201 ARG A C 1
ATOM 1605 O O . ARG A 1 201 ? -4.954 -12.933 0.735 1.00 82.19 201 ARG A O 1
ATOM 1612 N N . GLN A 1 202 ? -4.273 -14.806 -0.307 1.00 83.38 202 GLN A N 1
ATOM 1613 C CA . GLN A 1 202 ? -4.979 -14.530 -1.555 1.00 83.38 202 GLN A CA 1
ATOM 1614 C C . GLN A 1 202 ? -6.503 -14.547 -1.367 1.00 83.38 202 GLN A C 1
ATOM 1616 O O . GLN A 1 202 ? -7.189 -13.647 -1.846 1.00 83.38 202 GLN A O 1
ATOM 1621 N N . LYS A 1 203 ? -7.049 -15.512 -0.612 1.00 84.56 203 LYS A N 1
ATO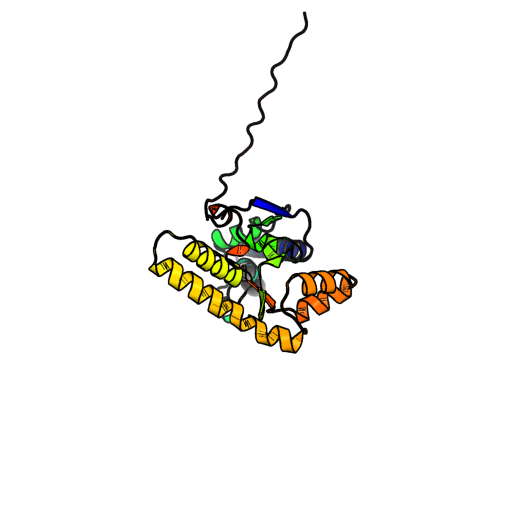M 1622 C CA . LYS A 1 203 ? -8.487 -15.546 -0.269 1.00 84.56 203 LYS A CA 1
ATOM 1623 C C . LYS A 1 203 ? -8.924 -14.332 0.554 1.00 84.56 203 LYS A C 1
ATOM 1625 O O . LYS A 1 203 ? -10.062 -13.888 0.409 1.00 84.56 203 LYS A O 1
ATOM 1630 N N . MET A 1 204 ? -8.025 -13.808 1.385 1.00 87.06 204 MET A N 1
ATOM 1631 C CA . MET A 1 204 ? -8.208 -12.594 2.181 1.00 87.06 204 MET A CA 1
ATOM 1632 C C . MET A 1 204 ? -7.841 -11.309 1.425 1.00 87.06 204 MET A C 1
ATOM 1634 O O . MET A 1 204 ? -7.816 -10.242 2.033 1.00 87.06 204 MET A O 1
ATOM 1638 N N . ASN A 1 205 ? -7.556 -11.362 0.121 1.00 87.50 205 ASN A N 1
ATOM 1639 C CA . ASN A 1 205 ? -7.302 -10.151 -0.653 1.00 87.50 205 ASN A CA 1
ATOM 1640 C C . ASN A 1 205 ? -8.538 -9.245 -0.630 1.00 87.50 205 ASN A C 1
ATOM 1642 O O . ASN A 1 205 ? -9.600 -9.681 -1.047 1.00 87.50 205 ASN A O 1
ATOM 1646 N N . GLY A 1 206 ? -8.406 -8.010 -0.147 1.00 90.56 206 GLY A N 1
ATOM 1647 C CA . GLY A 1 206 ? -9.534 -7.110 0.104 1.00 90.56 206 GLY A CA 1
ATOM 1648 C C . GLY A 1 206 ? -10.015 -7.096 1.555 1.00 90.56 206 GLY A C 1
ATOM 1649 O O . GLY A 1 206 ? -10.777 -6.210 1.925 1.00 90.56 206 GLY A O 1
ATOM 1650 N N . VAL A 1 207 ? -9.548 -8.008 2.413 1.00 94.69 207 VAL A N 1
ATOM 1651 C CA . VAL A 1 207 ? -9.739 -7.882 3.863 1.00 94.69 207 VAL A CA 1
ATOM 1652 C C . VAL A 1 207 ? -8.834 -6.769 4.388 1.00 94.69 207 VAL A C 1
ATOM 1654 O O . VAL A 1 207 ? -7.635 -6.732 4.104 1.00 94.69 207 VAL A O 1
ATOM 1657 N N . ALA A 1 208 ? -9.399 -5.878 5.192 1.00 96.25 208 ALA A N 1
ATOM 1658 C CA . ALA A 1 208 ? -8.701 -4.753 5.788 1.00 96.25 208 ALA A CA 1
ATOM 1659 C C . ALA A 1 208 ? -9.015 -4.623 7.279 1.00 96.25 208 ALA A C 1
ATOM 1661 O O . ALA A 1 208 ? -10.109 -4.960 7.718 1.00 96.25 208 ALA A O 1
ATOM 1662 N N . LEU A 1 209 ? -8.070 -4.085 8.050 1.00 97.62 209 LEU A N 1
ATOM 1663 C CA . LEU A 1 209 ? -8.283 -3.723 9.450 1.00 97.62 209 LEU A CA 1
ATOM 1664 C C . LEU A 1 209 ? -8.605 -2.228 9.562 1.00 97.62 209 LEU A C 1
ATOM 1666 O O . LEU A 1 209 ? -7.812 -1.383 9.135 1.00 97.62 209 LEU A O 1
ATOM 1670 N N . ILE A 1 210 ? -9.735 -1.908 10.192 1.00 98.12 210 ILE A N 1
ATOM 1671 C CA . ILE A 1 210 ? -10.122 -0.544 10.561 1.00 98.12 210 ILE A CA 1
ATOM 1672 C C . ILE A 1 210 ? -9.972 -0.394 12.068 1.00 98.12 210 ILE A C 1
ATOM 1674 O O . ILE A 1 210 ? -10.672 -1.052 12.836 1.00 98.12 210 ILE A O 1
ATOM 1678 N N . LEU A 1 211 ? -9.063 0.479 12.496 1.00 98.00 211 LEU A N 1
ATOM 1679 C CA . LEU A 1 211 ? -8.926 0.831 13.904 1.00 98.00 211 LEU A CA 1
ATOM 1680 C C . LEU A 1 211 ? -10.029 1.805 14.319 1.00 98.00 211 LEU A C 1
ATOM 1682 O O . LEU A 1 211 ? -10.408 2.696 13.550 1.00 98.00 211 LEU A O 1
ATOM 1686 N N . THR A 1 212 ? -10.517 1.642 15.541 1.00 96.88 212 THR A N 1
ATOM 1687 C CA . THR A 1 212 ? -11.512 2.522 16.163 1.00 96.88 212 THR A CA 1
ATOM 1688 C C . THR A 1 212 ? -10.805 3.530 17.080 1.00 96.88 212 THR A C 1
ATOM 1690 O O . THR A 1 212 ? -9.597 3.407 17.309 1.00 96.88 212 THR A O 1
ATOM 1693 N N . PRO A 1 213 ? -11.498 4.566 17.590 1.00 96.62 213 PRO A N 1
ATOM 1694 C CA . PRO A 1 213 ? -10.883 5.517 18.516 1.00 96.62 213 PRO A CA 1
ATOM 1695 C C . PRO A 1 213 ? -10.279 4.837 19.751 1.00 96.62 213 PRO A C 1
ATOM 1697 O O . PRO A 1 213 ? -9.201 5.233 20.182 1.00 96.62 213 PRO A O 1
ATOM 1700 N N . ASP A 1 214 ? -10.900 3.761 20.239 1.00 96.00 214 ASP A N 1
ATOM 1701 C CA . ASP A 1 214 ? -10.451 3.012 21.420 1.00 96.00 214 ASP A CA 1
ATOM 1702 C C . ASP A 1 214 ? -9.110 2.294 21.199 1.00 96.00 214 ASP A C 1
ATOM 1704 O O . ASP A 1 214 ? -8.396 1.985 22.152 1.00 96.00 214 ASP A O 1
ATOM 1708 N N . SER A 1 215 ? -8.713 2.072 19.940 1.00 95.44 215 SER A N 1
ATOM 1709 C CA . SER A 1 215 ? -7.379 1.570 19.608 1.00 95.44 215 SER A CA 1
ATOM 1710 C C . SER A 1 215 ? -6.269 2.557 19.993 1.00 95.44 215 SER A C 1
ATOM 1712 O O . SER A 1 215 ? -5.127 2.135 20.160 1.00 95.44 215 SER A O 1
ATOM 1714 N N . VAL A 1 216 ? -6.554 3.862 20.059 1.00 93.69 216 VAL A N 1
ATOM 1715 C CA . VAL A 1 216 ? -5.546 4.928 20.138 1.00 93.69 216 VAL A CA 1
ATOM 1716 C C . VAL A 1 216 ? -5.311 5.329 21.591 1.00 93.69 216 VAL A C 1
ATOM 1718 O O . VAL A 1 216 ? -6.118 6.026 22.195 1.00 93.69 216 VAL A O 1
ATOM 1721 N N . THR A 1 217 ? -4.167 4.923 22.141 1.00 86.38 217 THR A N 1
ATOM 1722 C CA . THR A 1 217 ? -3.771 5.256 23.521 1.00 86.38 217 THR A CA 1
ATOM 1723 C C . THR A 1 217 ? -3.206 6.668 23.663 1.00 86.38 217 THR A C 1
ATOM 1725 O O . THR A 1 217 ? -3.296 7.264 24.728 1.00 86.38 217 THR A O 1
ATOM 1728 N N . ASP A 1 218 ? -2.604 7.192 22.595 1.00 87.94 218 ASP A N 1
ATOM 1729 C CA . ASP A 1 218 ? -2.032 8.535 22.522 1.00 87.94 218 ASP A CA 1
ATOM 1730 C C . ASP A 1 218 ? -2.249 9.078 21.106 1.00 87.94 218 ASP A C 1
ATOM 1732 O O . ASP A 1 218 ? -1.837 8.453 20.127 1.00 87.94 218 ASP A O 1
ATOM 1736 N N . SER A 1 219 ? -2.898 10.236 20.970 1.00 84.75 219 SER A N 1
ATOM 1737 C CA . SER A 1 219 ? -3.179 10.846 19.667 1.00 84.75 219 SER A CA 1
ATOM 1738 C C . SER A 1 219 ? -1.917 11.227 18.886 1.00 84.75 219 SER A C 1
ATOM 1740 O O . SER A 1 219 ? -1.960 11.295 17.653 1.00 84.75 219 SER A O 1
ATOM 1742 N N . ASP A 1 220 ? -0.776 11.412 19.554 1.00 87.12 220 ASP A N 1
ATOM 1743 C CA . ASP A 1 220 ? 0.486 11.772 18.904 1.00 87.12 220 ASP A CA 1
ATOM 1744 C C . ASP A 1 220 ? 0.997 10.690 17.950 1.00 87.12 220 ASP A C 1
ATOM 1746 O O . ASP A 1 220 ? 1.707 11.002 16.982 1.00 87.12 220 ASP A O 1
ATOM 1750 N N . VAL A 1 221 ? 0.595 9.430 18.150 1.00 87.00 221 VAL A N 1
ATOM 1751 C CA . VAL A 1 221 ? 0.939 8.312 17.253 1.00 87.00 221 VAL A CA 1
ATOM 1752 C C . VAL A 1 221 ? 0.273 8.441 15.879 1.00 87.00 221 VAL A C 1
ATOM 1754 O O . VAL A 1 221 ? 0.706 7.812 14.909 1.00 87.00 221 VAL A O 1
ATOM 1757 N N . LEU A 1 222 ? -0.766 9.275 15.773 1.00 87.56 222 LEU A N 1
ATOM 1758 C CA . LEU A 1 222 ? -1.458 9.580 14.524 1.00 87.56 222 LEU A CA 1
ATOM 1759 C C . LEU A 1 222 ? -0.827 10.762 13.779 1.00 87.56 222 LEU A C 1
ATOM 1761 O O . LEU A 1 222 ? -1.188 11.002 12.627 1.00 87.56 222 LEU A O 1
ATOM 1765 N N . SER A 1 223 ? 0.097 11.506 14.394 1.00 82.19 223 SER A N 1
ATOM 1766 C CA . SER A 1 223 ? 0.665 12.728 13.815 1.00 82.19 223 SER A CA 1
ATOM 1767 C C . SER A 1 223 ? 1.546 12.472 12.580 1.00 82.19 223 SER A C 1
ATOM 1769 O O . SER A 1 223 ? 2.258 11.468 12.446 1.00 82.19 223 SER A O 1
ATOM 1771 N N . GLU A 1 224 ? 1.520 13.418 11.636 1.00 67.06 224 GLU A N 1
ATOM 1772 C CA . GLU A 1 224 ? 2.257 13.298 10.375 1.00 67.06 224 GLU A CA 1
ATOM 1773 C C . GLU A 1 224 ? 3.722 13.742 10.450 1.00 67.06 224 GLU A C 1
ATOM 1775 O O . GLU A 1 224 ? 4.420 13.603 9.443 1.00 67.06 224 GLU A O 1
ATOM 1780 N N . ILE A 1 225 ? 4.215 14.181 11.617 1.00 54.47 225 ILE A N 1
ATOM 1781 C CA . ILE A 1 225 ? 5.555 14.771 11.762 1.00 54.47 225 ILE A CA 1
ATOM 1782 C C . ILE A 1 225 ? 6.600 13.848 11.109 1.00 54.47 225 ILE A C 1
ATOM 1784 O O . ILE A 1 225 ? 6.713 12.679 11.498 1.00 54.47 225 ILE A O 1
ATOM 1788 N N . PRO A 1 226 ? 7.319 14.317 10.072 1.00 47.41 226 PRO A N 1
ATOM 1789 C CA . PRO A 1 226 ? 8.412 13.564 9.486 1.00 47.41 226 PRO A CA 1
ATOM 1790 C C . PRO A 1 226 ? 9.467 13.335 10.564 1.00 47.41 226 PRO A C 1
ATOM 1792 O O . PRO A 1 226 ? 9.897 14.286 11.217 1.00 47.41 226 PRO A O 1
ATOM 1795 N N . GLN A 1 227 ? 9.909 12.092 10.746 1.00 44.59 227 GLN A N 1
ATOM 1796 C CA . GLN A 1 227 ? 11.153 11.853 11.466 1.00 44.59 227 GLN A CA 1
ATOM 1797 C C . GLN A 1 227 ? 12.265 12.551 10.671 1.00 44.59 227 GLN A C 1
ATOM 1799 O O . GLN A 1 227 ? 12.714 12.048 9.643 1.00 44.59 227 GLN A O 1
ATOM 1804 N N . LYS A 1 228 ? 12.715 13.727 11.127 1.00 35.38 228 LYS A N 1
ATOM 1805 C CA . LYS A 1 228 ? 14.096 14.134 10.860 1.00 35.38 228 LYS A CA 1
ATOM 1806 C C . LYS A 1 228 ? 14.949 12.972 11.361 1.00 35.38 228 LYS A C 1
ATOM 1808 O O . LYS A 1 228 ? 14.762 12.553 12.501 1.00 35.38 228 LYS A O 1
ATOM 1813 N N . LYS A 1 229 ? 15.832 12.435 10.512 1.00 35.19 229 LYS A N 1
ATOM 1814 C CA . LYS A 1 229 ? 16.905 11.531 10.944 1.00 35.19 229 LYS A CA 1
ATOM 1815 C C . LYS A 1 229 ? 17.564 12.185 12.159 1.00 35.19 229 LYS A C 1
ATOM 1817 O O . LYS A 1 229 ? 18.300 13.155 12.001 1.00 35.19 229 LYS A O 1
ATOM 1822 N N . ILE A 1 230 ? 17.282 11.682 13.356 1.00 34.56 230 ILE A N 1
ATOM 1823 C CA . ILE A 1 230 ? 18.158 11.903 14.495 1.00 34.56 230 ILE A CA 1
ATOM 1824 C C . ILE A 1 230 ? 19.353 11.018 14.169 1.00 34.56 230 ILE A C 1
ATOM 1826 O O . ILE A 1 230 ? 19.371 9.830 14.472 1.00 34.56 230 ILE A O 1
ATOM 1830 N N . VAL A 1 231 ? 20.301 11.575 13.414 1.00 34.38 231 VAL A N 1
ATOM 1831 C CA . VAL A 1 231 ? 21.657 11.045 13.401 1.00 34.38 231 VAL A CA 1
ATOM 1832 C C . VAL A 1 231 ? 22.121 11.228 14.835 1.00 34.38 231 VAL A C 1
ATOM 1834 O O . VAL A 1 231 ? 22.337 12.353 15.281 1.00 34.38 231 VAL A O 1
ATOM 1837 N N . SER A 1 232 ? 22.159 10.133 15.586 1.00 35.41 232 SER A N 1
ATOM 1838 C CA . SER A 1 232 ? 22.826 10.088 16.875 1.00 35.41 232 SER A CA 1
ATOM 1839 C C . SER A 1 232 ? 24.272 10.515 16.643 1.00 35.41 232 SER A C 1
ATOM 1841 O O . SER A 1 232 ? 25.067 9.754 16.092 1.00 35.41 232 SER A O 1
ATOM 1843 N N . ALA A 1 233 ? 24.597 11.751 17.013 1.00 33.38 233 ALA A N 1
ATOM 1844 C CA . ALA A 1 233 ? 25.971 12.141 17.252 1.00 33.38 233 ALA A CA 1
ATOM 1845 C C . ALA A 1 233 ? 26.454 11.281 18.423 1.00 33.38 233 ALA A C 1
ATOM 1847 O O . ALA A 1 233 ? 26.022 11.455 19.562 1.00 33.38 233 ALA A O 1
ATOM 1848 N N . LEU A 1 234 ? 27.272 10.283 18.106 1.00 31.48 234 LEU A N 1
ATOM 1849 C CA . LEU A 1 234 ? 28.041 9.542 19.090 1.00 31.48 234 LEU A CA 1
ATOM 1850 C C . LEU A 1 234 ? 28.940 10.565 19.813 1.00 31.48 234 LEU A C 1
ATOM 1852 O O . LEU A 1 234 ? 29.632 11.318 19.122 1.00 31.48 234 LEU A O 1
ATOM 1856 N N . PRO A 1 235 ? 28.958 10.644 21.154 1.00 35.03 235 PRO A N 1
ATOM 1857 C CA . PRO A 1 235 ? 29.965 11.441 21.832 1.00 35.03 235 PRO A CA 1
ATOM 1858 C C . PRO A 1 235 ? 31.330 10.788 21.589 1.00 35.03 235 PRO A C 1
ATOM 1860 O O . PRO A 1 235 ? 31.574 9.644 21.972 1.00 35.03 235 PRO A O 1
ATOM 1863 N N . THR A 1 236 ? 32.200 11.517 20.893 1.00 34.94 236 THR A N 1
ATOM 1864 C CA . THR A 1 236 ? 33.632 11.235 20.769 1.00 34.94 236 THR A CA 1
ATOM 1865 C C . THR A 1 236 ? 34.220 10.991 22.151 1.00 34.94 236 THR A C 1
ATOM 1867 O O . THR A 1 236 ? 34.060 11.815 23.050 1.00 34.94 236 THR A O 1
ATOM 1870 N N . GLY A 1 237 ? 34.866 9.835 22.304 1.00 33.78 237 GLY A N 1
ATOM 1871 C CA . GLY A 1 237 ? 35.458 9.387 23.553 1.00 33.78 237 GLY A CA 1
ATOM 1872 C C . GLY A 1 237 ? 36.457 10.390 24.114 1.00 33.78 237 GLY A C 1
ATOM 1873 O O . GLY A 1 237 ? 37.367 10.843 23.423 1.00 33.78 237 GLY A O 1
ATOM 1874 N N . THR A 1 238 ? 36.292 10.698 25.394 1.00 36.69 238 THR A N 1
ATOM 1875 C CA . THR A 1 238 ? 37.316 11.359 26.191 1.00 36.69 238 THR A CA 1
ATOM 1876 C C . THR A 1 238 ? 38.353 10.311 26.577 1.00 36.69 238 THR A C 1
ATOM 1878 O O . THR A 1 238 ? 38.078 9.392 27.346 1.00 36.69 238 THR A O 1
ATOM 1881 N N . THR A 1 239 ? 39.549 10.443 26.017 1.00 39.25 239 THR A N 1
ATOM 1882 C CA . THR A 1 239 ? 40.778 9.812 26.497 1.00 39.25 239 THR A CA 1
ATOM 1883 C C . THR A 1 239 ? 41.003 10.163 27.967 1.00 39.25 239 THR A C 1
ATOM 1885 O O . THR A 1 239 ? 41.218 11.329 28.291 1.00 39.25 239 THR A O 1
ATOM 1888 N N . VAL A 1 240 ? 40.989 9.161 28.846 1.00 38.91 240 VAL A N 1
ATOM 1889 C CA . VAL A 1 240 ? 41.590 9.258 30.181 1.00 38.91 240 VAL A CA 1
ATOM 1890 C C . VAL A 1 240 ? 42.983 8.654 30.079 1.00 38.91 240 VAL A C 1
ATOM 1892 O O . VAL A 1 240 ? 43.151 7.441 29.963 1.00 38.91 240 VAL A O 1
ATOM 1895 N N . THR A 1 241 ? 43.979 9.530 30.052 1.00 36.53 241 THR A N 1
ATOM 1896 C CA . THR A 1 241 ? 45.385 9.195 30.260 1.00 36.53 241 THR A CA 1
ATOM 1897 C C . THR A 1 241 ? 45.617 8.824 31.718 1.00 36.53 241 THR A C 1
ATOM 1899 O O . THR A 1 241 ? 45.154 9.513 32.624 1.00 36.53 241 THR A O 1
ATOM 1902 N N . GLN A 1 242 ? 46.347 7.729 31.906 1.00 35.56 242 GLN A N 1
ATOM 1903 C CA . GLN A 1 242 ? 46.929 7.288 33.167 1.00 35.56 242 GLN A CA 1
ATOM 1904 C C . GLN A 1 242 ? 47.856 8.368 33.745 1.00 35.56 242 GLN A C 1
ATOM 1906 O O . GLN A 1 242 ? 48.659 8.933 33.001 1.00 35.56 242 GLN A O 1
ATOM 1911 N N . ASN A 1 243 ? 47.715 8.634 35.047 1.00 34.12 243 ASN A N 1
ATOM 1912 C CA . ASN A 1 243 ? 48.784 8.741 36.051 1.00 34.12 243 ASN A CA 1
ATOM 1913 C C . ASN A 1 243 ? 48.167 8.944 37.437 1.00 34.12 243 ASN A C 1
ATOM 1915 O O . ASN A 1 243 ? 47.345 9.875 37.580 1.00 34.12 243 ASN A O 1
#

pLDDT: mean 87.59, std 15.69, range [31.48, 98.19]

Foldseek 3Di:
DQLPDWAQDDPVLLVLLVQLVVLVVQLVVLVVQLVVLVPDDQDPDPVVNVVSVVSNVVSLVSNLVSQLSLQCSLVVQDPSVVRDGSDHDDPSSVVSSVQSDPRHRHFPQVVCVVVCVDLQNQQKWKFFAQPGDQVRLSVQLLQLLLLCPDPDVVSVVVSVVSLVVRRVRRVVCCVVPVGTGSVVVVVVLVPDDPVVSVVVVVVCNRIYIRGDNSSDPDNVSSDPDDPPPPPPPDPDDDDDDDD

Secondary structure (DSSP, 8-state):
----EEES--HHHHHHHHHHHHHHHHHHHHHHHHHHHHSSPPPSSHHHHHHHHHHHHHHHHHHHHHHHHHHHHHTTTS-GGG----SPPPHHHHHHHHTS-SSEEE-HHHHHHH-TTSHHHHTSEEEE-TTS-HHHHHHHHHHHHHHHTSS-HHHHHHHHHHHHHHHHTTHHHHHHHS---HHHHHHHHHHS-HHHHHHHHHHTTTEEEE--GGG-S-GGGG---------------------

Radius of gyration: 24.21 Å; Cα contacts (8 Å, |Δi|>4): 277; chains: 1; bounding box: 70×45×81 Å